Protein AF-A0A1J0LJS2-F1 (afdb_monomer)

pLDDT: mean 81.85, std 11.77, range [43.66, 96.0]

Mean predicted aligned error: 12.0 Å

Sequence (186 aa):
MSVIFLIFNLPNIIIYLNYYRENRYTKINIDTKNNSIGIVKNGISKQYKITEVKSSIYHLGIYYKNRIDNAMRWKMINSDLAYWDLEFKNGDRYYISNLLVDFLHDKPFVDNTKYRFRMFQYINKSDSKEALGLKQVQEKNRTEKFVMKFQSKSESELNEILNNKSKYQKEAVKAVEIIMKNKNVG

Solvent-accessible surface area (backbone atoms only — not comparable to full-atom values): 10812 Å² total; per-residue (Å²): 111,70,67,61,54,47,65,73,43,45,64,48,52,54,35,51,52,53,43,45,73,69,38,74,58,50,50,76,47,78,38,74,90,75,43,32,36,38,40,32,50,80,84,47,74,48,78,44,44,56,88,42,52,67,43,45,34,41,38,34,17,59,32,36,82,40,98,88,53,78,77,83,59,68,79,46,87,61,20,83,42,36,36,36,43,39,30,33,71,90,52,40,49,47,73,44,38,40,92,81,49,80,64,81,87,52,78,73,88,47,91,85,53,42,80,44,71,28,91,72,59,68,92,84,59,93,82,61,62,62,23,73,69,59,52,54,53,51,46,48,54,49,18,51,52,35,33,68,69,49,67,84,55,53,69,71,62,46,49,51,47,65,76,40,48,90,83,49,57,71,40,48,47,52,20,44,55,55,53,53,55,60,59,77,75,110

Nearest PDB structures (foldseek):
  2gcj-assembly4_D  TM=7.248E-01  e=1.670E-01  Saccharomyces cerevisiae
  7xti-assembly1_k  TM=7.197E-01  e=3.845E-01  Komagataella phaffii
  7xsx-assembly1_j  TM=6.643E-01  e=5.179E-01  Komagataella phaffii
  5yaq-assembly1_D  TM=4.506E-01  e=3.923E+00  Paracoccus laeviglucosivorans
  5ya8-assembly1_D  TM=4.473E-01  e=5.609E+00  Paracoccus laeviglucosivorans

Radius of gyration: 22.18 Å; Cα contacts (8 Å, |Δi|>4): 250; chains: 1; bounding box: 66×39×56 Å

Secondary structure (DSSP, 8-state):
-HHHHHHHHHHHHHHHHHHHHHHTTEEEEEETTTTEEEEEETTEEEEEEGGGEEEEEEEEETT---SS----PPP-GGGG--EEEEEETTS-EEEEETTTS--SSSPPSSTT-EEEEESS-----TT----HHHHHHHHHHHHHHHHHHHTT--HHHHHHHHHTGGGS-HHHHHHHHHHHHHHTT-

Structure (mmCIF, N/CA/C/O backbone):
data_AF-A0A1J0LJS2-F1
#
_entry.id   AF-A0A1J0LJS2-F1
#
loop_
_atom_site.group_PDB
_atom_site.id
_atom_site.type_symbol
_atom_site.label_atom_id
_atom_site.label_alt_id
_atom_site.label_comp_id
_atom_site.label_asym_id
_atom_site.label_entity_id
_atom_site.label_seq_id
_atom_site.pdbx_PDB_ins_code
_atom_site.Cartn_x
_atom_site.Cartn_y
_atom_site.Cartn_z
_atom_site.occupancy
_atom_site.B_iso_or_equiv
_atom_site.auth_seq_id
_atom_site.auth_comp_id
_atom_site.auth_asym_id
_atom_site.auth_atom_id
_atom_site.pdbx_PDB_model_num
ATOM 1 N N . MET A 1 1 ? 26.686 -20.719 16.037 1.00 59.72 1 MET A N 1
ATOM 2 C CA . MET A 1 1 ? 26.133 -20.841 14.666 1.00 59.72 1 MET A CA 1
ATOM 3 C C . MET A 1 1 ? 24.711 -20.292 14.562 1.00 59.72 1 MET A C 1
ATOM 5 O O . MET A 1 1 ? 24.505 -19.341 13.822 1.00 59.72 1 MET A O 1
ATOM 9 N N . SER A 1 2 ? 23.752 -20.788 15.346 1.00 68.25 2 SER A N 1
ATOM 10 C CA . SER A 1 2 ? 22.331 -20.387 15.288 1.00 68.25 2 SER A CA 1
ATOM 11 C C . SER A 1 2 ? 22.065 -18.914 15.649 1.00 68.25 2 SER A C 1
ATOM 13 O O . SER A 1 2 ? 21.288 -18.249 14.972 1.00 68.25 2 SER A O 1
ATOM 15 N N . VAL A 1 3 ? 22.753 -18.368 16.658 1.00 70.19 3 VAL A N 1
ATOM 16 C CA . VAL A 1 3 ? 22.600 -16.954 17.076 1.00 70.19 3 VAL A CA 1
ATOM 17 C C . VAL A 1 3 ? 23.147 -15.985 16.023 1.00 70.19 3 VAL A C 1
ATOM 19 O O . VAL A 1 3 ? 22.518 -14.980 15.710 1.00 70.19 3 VAL A O 1
ATOM 22 N N . ILE A 1 4 ? 24.288 -16.327 15.419 1.00 71.00 4 ILE A N 1
ATOM 23 C CA . ILE A 1 4 ? 24.911 -15.553 14.338 1.00 71.00 4 ILE A CA 1
ATOM 24 C C . ILE A 1 4 ? 23.974 -15.521 13.123 1.00 71.00 4 ILE A C 1
ATOM 26 O O . ILE A 1 4 ? 23.679 -14.452 12.597 1.00 71.00 4 ILE A O 1
ATOM 30 N N . PHE A 1 5 ? 23.422 -16.675 12.739 1.00 68.50 5 PHE A N 1
ATOM 31 C CA . PHE A 1 5 ? 22.445 -16.765 11.656 1.00 68.50 5 PHE A CA 1
ATOM 32 C C . PHE A 1 5 ? 21.200 -15.899 11.910 1.00 68.50 5 PHE A C 1
ATOM 34 O O . PHE A 1 5 ? 20.722 -15.233 10.992 1.00 68.50 5 PHE A O 1
ATOM 41 N N . LEU A 1 6 ? 20.699 -15.855 13.150 1.00 71.62 6 LEU A N 1
ATOM 42 C CA . LEU A 1 6 ? 19.547 -15.027 13.510 1.00 71.62 6 LEU A CA 1
ATOM 43 C C . LEU A 1 6 ? 19.859 -13.527 13.390 1.00 71.62 6 LEU A C 1
ATOM 45 O O . LEU A 1 6 ? 19.076 -12.794 12.796 1.00 71.62 6 LEU A O 1
ATOM 49 N N . ILE A 1 7 ? 21.012 -13.075 13.894 1.00 73.94 7 ILE A N 1
ATOM 50 C CA . ILE A 1 7 ? 21.420 -11.659 13.866 1.00 73.94 7 ILE A CA 1
ATOM 51 C C . ILE A 1 7 ? 21.569 -11.153 12.426 1.00 73.94 7 ILE A C 1
ATOM 53 O O . ILE A 1 7 ? 21.083 -10.070 12.105 1.00 73.94 7 ILE A O 1
ATOM 57 N N . PHE A 1 8 ? 22.173 -11.948 11.537 1.00 70.81 8 PHE A N 1
ATOM 58 C CA . PHE A 1 8 ? 22.348 -11.561 10.133 1.00 70.81 8 PHE A CA 1
ATOM 59 C C . PHE A 1 8 ? 21.041 -11.583 9.323 1.00 70.81 8 PHE A C 1
ATOM 61 O O . PHE A 1 8 ? 20.916 -10.833 8.356 1.00 70.81 8 PHE A O 1
ATOM 68 N N . ASN A 1 9 ? 20.049 -12.392 9.716 1.00 76.44 9 ASN A N 1
ATOM 69 C CA . ASN A 1 9 ? 18.754 -12.474 9.028 1.00 76.44 9 ASN A CA 1
ATOM 70 C C . ASN A 1 9 ? 17.652 -11.608 9.651 1.00 76.44 9 ASN A C 1
ATOM 72 O O . ASN A 1 9 ? 16.639 -11.356 8.998 1.00 76.44 9 ASN A O 1
ATOM 76 N N . LEU A 1 10 ? 17.831 -11.122 10.880 1.00 81.44 10 LEU A N 1
ATOM 77 C CA . LEU A 1 10 ? 16.854 -10.279 11.567 1.00 81.44 10 LEU A CA 1
ATOM 78 C C . LEU A 1 10 ? 16.433 -9.048 10.738 1.00 81.44 10 LEU A C 1
ATOM 80 O O . LEU A 1 10 ? 15.228 -8.795 10.655 1.00 81.44 10 LEU A O 1
ATOM 84 N N . PRO A 1 11 ? 17.343 -8.328 10.047 1.00 77.94 11 PRO A N 1
ATOM 85 C CA . PRO A 1 11 ? 16.945 -7.243 9.153 1.00 77.94 11 PRO A CA 1
ATOM 86 C C . PRO A 1 11 ? 15.983 -7.703 8.050 1.00 77.94 11 PRO A C 1
ATOM 88 O O . PRO A 1 11 ? 14.995 -7.023 7.787 1.00 77.94 11 PRO A O 1
ATOM 91 N N . ASN A 1 12 ? 16.209 -8.881 7.459 1.00 79.94 12 ASN A N 1
ATOM 92 C CA . ASN A 1 12 ? 15.342 -9.435 6.412 1.00 79.94 12 ASN A CA 1
ATOM 93 C C . ASN A 1 12 ? 13.942 -9.697 6.959 1.00 79.94 12 ASN A C 1
ATOM 95 O O . ASN A 1 12 ? 12.956 -9.288 6.352 1.00 79.94 12 ASN A O 1
ATOM 99 N N . ILE A 1 13 ? 13.856 -10.321 8.136 1.00 84.88 13 ILE A N 1
ATOM 100 C CA . ILE A 1 13 ? 12.584 -10.613 8.807 1.00 84.88 13 ILE A CA 1
ATOM 101 C C . ILE A 1 13 ? 11.811 -9.315 9.072 1.00 84.88 13 ILE A C 1
ATOM 103 O O . ILE A 1 13 ? 10.617 -9.237 8.783 1.00 84.88 13 ILE A O 1
ATOM 107 N N . ILE A 1 14 ? 12.485 -8.273 9.566 1.00 85.19 14 ILE A N 1
ATOM 108 C CA . ILE A 1 14 ? 11.865 -6.966 9.823 1.00 8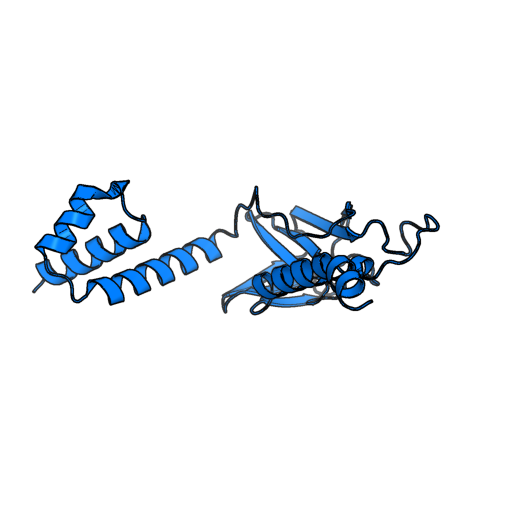5.19 14 ILE A CA 1
ATOM 109 C C . ILE A 1 14 ? 11.312 -6.354 8.528 1.00 85.19 14 ILE A C 1
ATOM 111 O O . ILE A 1 14 ? 10.204 -5.811 8.523 1.00 85.19 14 ILE A O 1
ATOM 115 N N . ILE A 1 15 ? 12.053 -6.443 7.421 1.00 85.56 15 ILE A N 1
ATOM 116 C CA . ILE A 1 15 ? 11.606 -5.933 6.118 1.00 85.56 15 ILE A CA 1
ATOM 117 C C . ILE A 1 15 ? 10.381 -6.713 5.630 1.00 85.56 15 ILE A C 1
ATOM 119 O O . ILE A 1 15 ? 9.376 -6.095 5.273 1.00 85.56 15 ILE A O 1
ATOM 123 N N . TYR A 1 16 ? 10.417 -8.046 5.698 1.00 87.75 16 TYR A N 1
ATOM 124 C CA . TYR A 1 16 ? 9.281 -8.901 5.344 1.00 87.75 16 TYR A CA 1
ATOM 125 C C . TYR A 1 16 ? 8.028 -8.559 6.149 1.00 87.75 16 TYR A C 1
ATOM 127 O O . TYR A 1 16 ? 6.955 -8.392 5.571 1.00 87.75 16 TYR A O 1
ATOM 135 N N . LEU A 1 17 ? 8.152 -8.393 7.469 1.00 88.12 17 LEU A N 1
ATOM 136 C CA . LEU A 1 17 ? 7.033 -8.008 8.331 1.00 88.12 17 LEU A CA 1
ATOM 137 C C . LEU A 1 17 ? 6.464 -6.637 7.951 1.00 88.12 17 LEU A C 1
ATOM 139 O O . LEU A 1 17 ? 5.244 -6.467 7.910 1.00 88.12 17 LEU A O 1
ATOM 143 N N . ASN A 1 18 ? 7.325 -5.666 7.637 1.00 87.50 18 ASN A N 1
ATOM 144 C CA . ASN A 1 18 ? 6.888 -4.346 7.188 1.00 87.50 18 ASN A CA 1
ATOM 145 C C . ASN A 1 18 ? 6.127 -4.412 5.861 1.00 87.50 18 ASN A C 1
ATOM 147 O O . ASN A 1 18 ? 5.070 -3.793 5.736 1.00 87.50 18 ASN A O 1
ATOM 151 N N . TYR A 1 19 ? 6.634 -5.172 4.890 1.00 90.50 19 TYR A N 1
ATOM 152 C CA . TYR A 1 19 ? 5.998 -5.330 3.581 1.00 90.50 19 TYR A CA 1
ATOM 153 C C . TYR A 1 19 ? 4.671 -6.066 3.710 1.00 90.50 19 TYR A C 1
ATOM 155 O O . TYR A 1 19 ? 3.651 -5.594 3.215 1.00 90.50 19 TYR A O 1
ATOM 163 N N . TYR A 1 20 ? 4.650 -7.162 4.469 1.00 88.94 20 TYR A N 1
ATOM 164 C CA . TYR A 1 20 ? 3.430 -7.898 4.764 1.00 88.94 20 TYR A CA 1
ATOM 165 C C . TYR A 1 20 ? 2.373 -6.996 5.403 1.00 88.94 20 TYR A C 1
ATOM 167 O O . TYR A 1 20 ? 1.250 -6.919 4.911 1.00 88.94 20 TYR A O 1
ATOM 175 N N . ARG A 1 21 ? 2.727 -6.247 6.454 1.00 86.88 21 ARG A N 1
ATOM 176 C CA . ARG A 1 21 ? 1.793 -5.325 7.113 1.00 86.88 21 ARG A CA 1
ATOM 177 C C . ARG A 1 21 ? 1.233 -4.286 6.143 1.00 86.88 21 ARG A C 1
ATOM 179 O O . ARG A 1 21 ? 0.058 -3.946 6.238 1.00 86.88 21 ARG A O 1
ATOM 186 N N . GLU A 1 22 ? 2.056 -3.790 5.223 1.00 85.94 22 GLU A N 1
ATOM 187 C CA . GLU A 1 22 ? 1.641 -2.752 4.281 1.00 85.94 22 GLU A CA 1
ATOM 188 C C . GLU A 1 22 ? 0.771 -3.273 3.135 1.00 85.94 22 GLU A C 1
ATOM 190 O O . GLU A 1 22 ? -0.115 -2.566 2.644 1.00 85.94 22 GLU A O 1
ATOM 195 N N . ASN A 1 23 ? 1.030 -4.500 2.693 1.00 90.75 23 ASN A N 1
ATOM 196 C CA . ASN A 1 23 ? 0.554 -5.005 1.415 1.00 90.75 23 ASN A CA 1
ATOM 197 C C . ASN A 1 23 ? -0.375 -6.223 1.509 1.00 90.75 23 ASN A C 1
ATOM 199 O O . ASN A 1 23 ? -1.008 -6.542 0.508 1.00 90.75 23 ASN A O 1
ATOM 203 N N . ARG A 1 24 ? -0.557 -6.844 2.687 1.00 88.94 24 ARG A N 1
ATOM 204 C CA . ARG A 1 24 ? -1.387 -8.056 2.893 1.00 88.94 24 ARG A CA 1
ATOM 205 C C . ARG A 1 24 ? -2.784 -7.987 2.266 1.00 88.94 24 ARG A C 1
ATOM 207 O O . ARG A 1 24 ? -3.287 -8.999 1.794 1.00 88.94 24 ARG A O 1
ATOM 214 N N . TYR A 1 25 ? -3.414 -6.813 2.275 1.00 89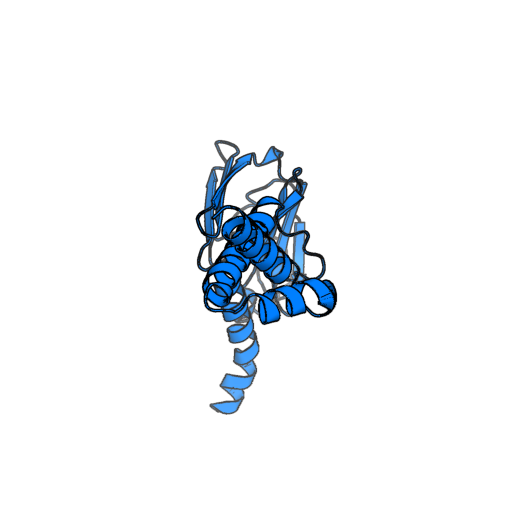.19 25 TYR A N 1
ATOM 215 C CA . TYR A 1 25 ? -4.759 -6.594 1.723 1.00 89.19 25 TYR A CA 1
ATOM 216 C C . TYR A 1 25 ? -4.753 -5.636 0.532 1.00 89.19 25 TYR A C 1
ATOM 218 O O . TYR A 1 25 ? -5.683 -4.847 0.350 1.00 89.19 25 TYR A O 1
ATOM 226 N N . THR A 1 26 ? -3.672 -5.662 -0.246 1.00 92.25 26 THR A N 1
ATOM 227 C CA . THR A 1 26 ? -3.531 -4.873 -1.465 1.00 92.25 26 THR A CA 1
ATOM 228 C C . THR A 1 26 ? -3.449 -5.800 -2.671 1.00 92.25 26 THR A C 1
ATOM 230 O O . THR A 1 26 ? -2.692 -6.764 -2.664 1.00 92.25 26 THR A O 1
ATOM 233 N N . LYS A 1 27 ? -4.225 -5.503 -3.710 1.00 94.31 27 LYS A N 1
ATOM 234 C CA . LYS A 1 27 ? -4.107 -6.100 -5.040 1.00 94.31 27 LYS A CA 1
ATOM 235 C C . LYS A 1 27 ? -3.798 -4.986 -6.023 1.00 94.31 27 LYS A C 1
ATOM 237 O O . LYS A 1 27 ? -4.366 -3.899 -5.910 1.00 94.31 27 LYS A O 1
ATOM 242 N N . ILE A 1 28 ? -2.916 -5.259 -6.971 1.00 94.50 28 ILE A N 1
ATOM 243 C CA . ILE A 1 28 ? -2.571 -4.330 -8.038 1.00 94.50 28 ILE A CA 1
ATOM 244 C C . ILE A 1 28 ? -2.704 -5.042 -9.378 1.00 94.50 28 ILE A C 1
ATOM 246 O O . ILE A 1 28 ? -2.334 -6.205 -9.502 1.00 94.50 28 ILE A O 1
ATOM 250 N N . ASN A 1 29 ? -3.262 -4.343 -10.356 1.00 94.38 29 ASN A N 1
ATOM 251 C CA . ASN A 1 29 ? -3.301 -4.762 -11.744 1.00 94.38 29 ASN A CA 1
ATOM 252 C C . ASN A 1 29 ? -2.730 -3.631 -12.598 1.00 94.38 29 ASN A C 1
ATOM 254 O O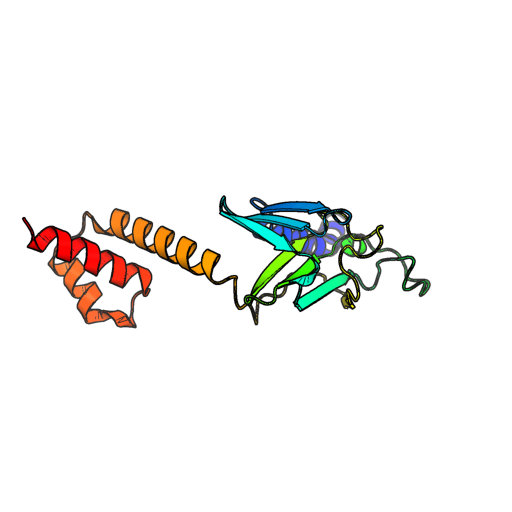 . ASN A 1 29 ? -3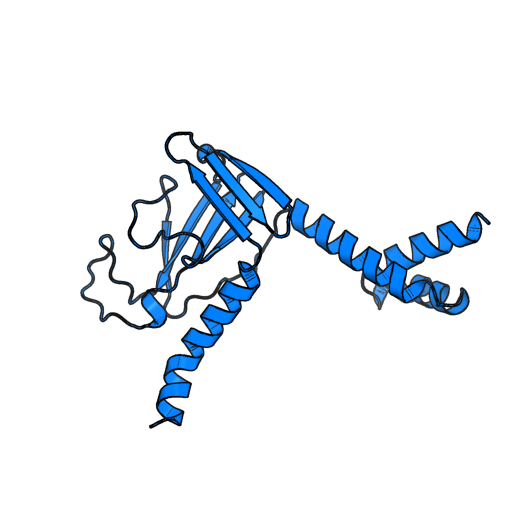.153 -2.483 -12.457 1.00 94.38 29 ASN A O 1
ATOM 258 N N . ILE A 1 30 ? -1.762 -3.944 -13.451 1.00 93.56 30 ILE A N 1
ATOM 259 C CA . ILE A 1 30 ? -1.083 -2.968 -14.300 1.00 93.56 30 ILE A CA 1
ATOM 260 C C . ILE A 1 30 ? -1.265 -3.426 -15.736 1.00 93.56 30 ILE A C 1
ATOM 262 O O . ILE A 1 30 ? -0.770 -4.480 -16.124 1.00 93.56 30 ILE A O 1
ATOM 266 N N . ASP A 1 31 ? -1.952 -2.611 -16.524 1.00 92.25 31 ASP A N 1
ATOM 267 C CA . ASP A 1 31 ? -2.109 -2.827 -17.951 1.00 92.25 31 ASP A CA 1
ATOM 268 C C . ASP A 1 31 ? -1.423 -1.686 -18.697 1.00 92.25 31 ASP A C 1
ATOM 270 O O . ASP A 1 31 ? -1.980 -0.601 -18.888 1.00 92.25 31 ASP A O 1
ATOM 274 N N . THR A 1 32 ? -0.175 -1.934 -19.093 1.00 87.12 32 THR A N 1
ATOM 275 C CA . THR A 1 32 ? 0.641 -0.963 -19.827 1.00 87.12 32 THR A CA 1
ATOM 276 C C . THR A 1 32 ? 0.125 -0.721 -21.242 1.00 87.12 32 THR A C 1
ATOM 278 O O . THR A 1 32 ? 0.289 0.384 -21.753 1.00 87.12 32 THR A O 1
ATOM 281 N N . LYS A 1 33 ? -0.557 -1.695 -21.862 1.00 88.56 33 LYS A N 1
ATOM 282 C CA . LYS A 1 33 ? -1.142 -1.543 -23.204 1.00 88.56 33 LYS A CA 1
ATOM 283 C C . LYS A 1 33 ? -2.350 -0.613 -23.171 1.00 88.56 33 LYS A C 1
ATOM 285 O O . LYS A 1 33 ? -2.479 0.253 -24.028 1.00 88.56 33 LYS A O 1
ATOM 290 N N . ASN A 1 34 ? -3.192 -0.759 -22.150 1.00 91.88 34 ASN A N 1
ATOM 291 C CA . ASN A 1 34 ? -4.386 0.063 -21.961 1.00 91.88 34 ASN A CA 1
ATOM 292 C C . ASN A 1 34 ? -4.154 1.293 -21.065 1.00 91.88 34 ASN A C 1
ATOM 294 O O . ASN A 1 34 ? -5.117 1.944 -20.661 1.00 91.88 34 ASN A O 1
ATOM 298 N N . ASN A 1 35 ? -2.893 1.636 -20.760 1.00 93.00 35 ASN A N 1
ATOM 299 C CA . ASN A 1 35 ? -2.519 2.810 -19.962 1.00 93.00 35 ASN A CA 1
ATOM 300 C C . ASN A 1 35 ? -3.271 2.875 -18.615 1.00 93.00 35 ASN A C 1
ATOM 302 O O . ASN A 1 35 ? -3.799 3.922 -18.233 1.00 93.00 35 ASN A O 1
ATOM 306 N N . SER A 1 36 ? -3.359 1.753 -17.896 1.00 95.12 36 SER A N 1
ATOM 307 C CA . SER A 1 36 ? -4.207 1.657 -16.708 1.00 95.12 36 SER A CA 1
ATOM 308 C C . SER A 1 36 ? -3.530 0.963 -15.524 1.00 95.12 36 SER A C 1
ATOM 310 O O . SER A 1 36 ? -2.785 -0.002 -15.682 1.00 95.12 36 SER A O 1
ATOM 312 N N . ILE A 1 37 ? -3.796 1.476 -14.322 1.00 96.00 37 ILE A N 1
ATOM 313 C CA . ILE A 1 37 ? -3.337 0.921 -13.048 1.00 96.00 37 ILE A CA 1
ATOM 314 C C . ILE A 1 37 ? -4.552 0.806 -12.126 1.00 96.00 37 ILE A C 1
ATOM 316 O O . ILE A 1 37 ? -5.123 1.812 -11.707 1.00 96.00 37 ILE A O 1
ATOM 320 N N . GLY A 1 38 ? -4.944 -0.421 -11.801 1.00 95.62 38 GLY A N 1
ATOM 321 C CA . GLY A 1 38 ? -5.984 -0.723 -10.822 1.00 95.62 38 GLY A CA 1
ATOM 322 C C . GLY A 1 38 ? -5.371 -1.097 -9.480 1.00 95.62 38 GLY A C 1
ATOM 323 O O . GLY A 1 38 ? -4.526 -1.988 -9.414 1.00 95.62 38 GLY A O 1
ATOM 324 N N . ILE A 1 39 ? -5.792 -0.443 -8.399 1.00 95.12 39 ILE A N 1
ATOM 325 C CA . ILE A 1 39 ? -5.333 -0.741 -7.039 1.00 95.12 39 ILE A CA 1
ATOM 326 C C . ILE A 1 39 ? -6.544 -0.982 -6.146 1.00 95.12 39 ILE A C 1
ATOM 328 O O . ILE A 1 39 ? -7.388 -0.106 -5.966 1.00 95.12 39 ILE A O 1
ATOM 332 N N . VAL A 1 40 ? -6.588 -2.159 -5.525 1.00 93.38 40 VAL A N 1
ATOM 333 C CA . VAL A 1 40 ? -7.544 -2.484 -4.466 1.00 93.38 40 VAL A CA 1
ATOM 334 C C . VAL A 1 40 ? -6.790 -2.546 -3.153 1.00 93.38 40 VAL A C 1
ATOM 336 O O . VAL A 1 40 ? -5.958 -3.429 -2.983 1.00 93.38 40 VAL A O 1
ATOM 339 N N . LYS A 1 41 ? -7.069 -1.646 -2.209 1.00 89.69 41 LYS A N 1
ATOM 340 C CA . LYS A 1 41 ? -6.428 -1.641 -0.885 1.00 89.69 41 LYS A CA 1
ATOM 341 C C . LYS A 1 41 ? -7.481 -1.618 0.211 1.00 89.69 41 LYS A C 1
ATOM 343 O O . LYS A 1 41 ? -8.307 -0.712 0.254 1.00 89.69 41 LYS A O 1
ATOM 348 N N . ASN A 1 42 ? -7.443 -2.611 1.101 1.00 86.75 42 ASN A N 1
ATOM 349 C CA . ASN A 1 42 ? -8.423 -2.783 2.182 1.00 86.75 42 ASN A CA 1
ATOM 350 C C . ASN A 1 42 ? -9.880 -2.767 1.672 1.00 86.75 42 ASN A C 1
ATOM 352 O O . ASN A 1 42 ? -10.746 -2.136 2.269 1.00 86.75 42 ASN A O 1
ATOM 356 N N . GLY A 1 43 ? -10.133 -3.411 0.528 1.00 84.00 43 GLY A N 1
ATOM 357 C CA . GLY A 1 43 ? -11.459 -3.475 -0.101 1.00 84.00 43 GLY A CA 1
ATOM 358 C C . GLY A 1 43 ? -11.855 -2.248 -0.931 1.00 84.00 43 GLY A C 1
ATOM 359 O O . GLY A 1 43 ? -12.828 -2.320 -1.673 1.00 84.00 43 GLY A O 1
ATOM 360 N N . ILE A 1 44 ? -11.097 -1.149 -0.878 1.00 86.25 44 ILE A N 1
ATOM 361 C CA . ILE A 1 44 ? -11.356 0.039 -1.700 1.00 86.25 44 ILE A CA 1
ATOM 362 C C . ILE A 1 44 ? -10.665 -0.135 -3.046 1.00 86.25 44 ILE A C 1
ATOM 364 O O . ILE A 1 44 ? -9.437 -0.209 -3.093 1.00 86.25 44 ILE A O 1
ATOM 368 N N . SER A 1 45 ? -11.450 -0.176 -4.121 1.00 92.06 45 SER A N 1
ATOM 369 C CA . SER A 1 45 ? -10.955 -0.228 -5.497 1.00 92.06 45 SER A CA 1
ATOM 370 C C . SER A 1 45 ? -10.825 1.175 -6.082 1.00 92.06 45 SER A C 1
ATOM 372 O O . SER A 1 45 ? -11.754 1.978 -5.983 1.00 92.06 45 SER A O 1
ATOM 374 N N . LYS A 1 46 ? -9.680 1.468 -6.697 1.00 92.81 46 LYS A N 1
ATOM 375 C CA . LYS A 1 46 ? -9.447 2.681 -7.479 1.00 92.81 46 LYS A CA 1
ATOM 376 C C . LYS A 1 46 ? -8.741 2.334 -8.783 1.00 92.81 46 LYS A C 1
ATOM 378 O O . LYS A 1 46 ? -7.837 1.500 -8.798 1.00 92.81 46 LYS A O 1
ATOM 383 N N . GLN A 1 47 ? -9.148 3.008 -9.851 1.00 94.94 47 GLN A N 1
ATOM 384 C CA . GLN A 1 47 ? -8.543 2.897 -11.171 1.00 94.94 47 GLN A CA 1
ATOM 385 C C . GLN A 1 47 ? -7.873 4.224 -11.524 1.00 94.94 47 GLN A C 1
ATOM 387 O O . GLN A 1 47 ? -8.466 5.284 -11.329 1.00 94.94 47 GLN A O 1
ATOM 392 N N . TYR A 1 48 ? -6.663 4.145 -12.061 1.00 94.94 48 TYR A N 1
ATOM 393 C CA . TYR A 1 48 ? -5.854 5.279 -12.488 1.00 94.94 48 TYR A CA 1
ATOM 394 C C . TYR A 1 48 ? -5.352 5.064 -13.910 1.00 94.94 48 TYR A C 1
ATOM 396 O O . TYR A 1 48 ? -5.232 3.925 -14.371 1.00 94.94 48 TYR A O 1
ATOM 404 N N . LYS A 1 49 ? -4.985 6.151 -14.585 1.00 95.50 49 LYS A N 1
ATOM 405 C CA . LYS A 1 49 ? -4.188 6.093 -15.816 1.00 95.50 49 LYS A CA 1
ATOM 406 C C . LYS A 1 49 ? -2.698 6.195 -15.491 1.00 95.50 49 LYS A C 1
ATOM 408 O O . LYS A 1 49 ? -2.320 6.912 -14.566 1.00 95.50 49 LYS A O 1
ATOM 413 N N . ILE A 1 50 ? -1.822 5.561 -16.277 1.00 93.50 50 ILE A N 1
ATOM 414 C CA . ILE A 1 50 ? -0.358 5.692 -16.082 1.00 93.50 50 ILE A CA 1
ATOM 415 C C . ILE A 1 50 ? 0.063 7.161 -16.239 1.00 93.50 50 ILE A C 1
ATOM 417 O O . ILE A 1 50 ? 0.878 7.671 -15.478 1.00 93.50 50 ILE A O 1
ATOM 421 N N . THR A 1 51 ? -0.585 7.902 -17.139 1.00 92.94 51 THR A N 1
ATOM 422 C CA . THR A 1 51 ? -0.372 9.349 -17.334 1.00 92.94 51 THR A CA 1
ATOM 423 C C . THR A 1 51 ? -0.769 10.227 -16.136 1.00 92.94 51 THR A C 1
ATOM 425 O O . THR A 1 51 ? -0.445 11.420 -16.096 1.00 92.94 51 THR A O 1
ATOM 428 N N . GLU A 1 52 ? -1.510 9.684 -15.167 1.00 94.19 52 GLU A N 1
ATOM 429 C CA . GLU A 1 52 ? -1.866 10.365 -13.914 1.00 94.19 52 GLU A CA 1
ATOM 430 C C . GLU A 1 52 ? -0.822 10.154 -12.818 1.00 94.19 52 GLU A C 1
ATOM 432 O O . GLU A 1 52 ? -0.914 10.777 -11.757 1.00 94.19 52 GLU A O 1
ATOM 437 N N . VAL A 1 53 ? 0.190 9.323 -13.070 1.00 95.31 53 VAL A N 1
ATOM 438 C CA . VAL A 1 53 ? 1.328 9.170 -12.173 1.00 95.31 53 VAL A CA 1
ATOM 439 C C . VAL A 1 53 ? 2.118 10.475 -12.153 1.00 95.31 53 VAL A C 1
ATOM 441 O O . VAL A 1 53 ? 2.533 11.011 -13.179 1.00 95.31 53 VAL A O 1
ATOM 444 N N . LYS A 1 54 ? 2.291 11.015 -10.950 1.00 94.50 54 LYS A N 1
ATOM 445 C CA . LYS A 1 54 ? 3.091 12.207 -10.673 1.00 94.50 54 LYS A CA 1
ATOM 446 C C . LYS A 1 54 ? 4.534 11.834 -10.350 1.00 94.50 54 LYS A C 1
ATOM 448 O O . LYS A 1 54 ? 5.453 12.524 -10.779 1.00 94.50 54 LYS A O 1
ATOM 453 N N . SER A 1 55 ? 4.730 10.769 -9.577 1.00 94.44 55 SER A N 1
ATOM 454 C CA . SER A 1 55 ? 6.051 10.265 -9.208 1.00 94.44 55 SER A CA 1
ATOM 455 C C . SER A 1 55 ? 6.042 8.743 -9.174 1.00 94.44 55 SER A C 1
ATOM 457 O O . SER A 1 55 ? 5.123 8.134 -8.631 1.00 94.44 55 SER A O 1
ATOM 459 N N . SER A 1 56 ? 7.091 8.145 -9.735 1.00 94.88 56 SER A N 1
ATOM 460 C CA . SER A 1 56 ? 7.345 6.708 -9.715 1.00 94.88 56 SER A CA 1
ATOM 461 C C . SER A 1 56 ? 8.801 6.482 -9.323 1.00 94.88 56 SER A C 1
ATOM 463 O O . SER A 1 56 ? 9.712 6.936 -10.023 1.00 94.88 56 SER A O 1
ATOM 465 N N . ILE A 1 57 ? 9.036 5.836 -8.180 1.00 93.38 57 ILE A N 1
ATOM 466 C CA . ILE A 1 57 ? 10.388 5.594 -7.664 1.00 93.38 57 ILE A CA 1
ATOM 467 C C . ILE A 1 57 ? 10.516 4.148 -7.192 1.00 93.38 57 ILE A C 1
ATOM 469 O O . ILE A 1 57 ? 9.821 3.722 -6.271 1.00 93.38 57 ILE A O 1
ATOM 473 N N . TYR A 1 58 ? 11.453 3.402 -7.770 1.00 92.44 58 TYR A N 1
ATOM 474 C CA . TYR A 1 58 ? 11.837 2.083 -7.279 1.00 92.44 58 TYR A CA 1
ATOM 475 C C . TYR A 1 58 ? 12.940 2.219 -6.234 1.00 92.44 58 TYR A C 1
ATOM 477 O O . TYR A 1 58 ? 14.051 2.679 -6.514 1.00 92.44 58 TYR A O 1
ATOM 485 N N . HIS A 1 59 ? 12.624 1.818 -5.007 1.00 90.25 59 HIS A N 1
ATOM 486 C CA . HIS A 1 59 ? 13.566 1.753 -3.903 1.00 90.25 59 HIS A CA 1
ATOM 487 C C . HIS A 1 59 ? 14.184 0.361 -3.838 1.00 90.25 59 HIS A C 1
ATOM 489 O O . HIS A 1 59 ? 13.555 -0.586 -3.368 1.00 90.25 59 HIS A O 1
ATOM 495 N N . LEU A 1 60 ? 15.423 0.265 -4.312 1.00 87.75 60 LEU A N 1
ATOM 496 C CA . LEU A 1 60 ? 16.157 -0.983 -4.497 1.00 87.75 60 LEU A CA 1
ATOM 497 C C . LEU A 1 60 ? 17.248 -1.148 -3.440 1.00 87.75 60 LEU A C 1
ATOM 499 O O . LEU A 1 60 ? 17.735 -0.169 -2.862 1.00 87.75 60 LEU A O 1
ATOM 503 N N . GLY A 1 61 ? 17.684 -2.385 -3.216 1.00 84.50 61 GLY A N 1
ATOM 504 C CA . GLY A 1 61 ? 18.874 -2.630 -2.415 1.00 84.50 61 GLY A CA 1
ATOM 505 C C . GLY A 1 61 ? 20.158 -2.223 -3.128 1.00 84.50 61 GLY A C 1
ATOM 506 O O . GLY A 1 61 ? 20.294 -2.467 -4.321 1.00 84.50 61 GLY A O 1
ATOM 507 N N . ILE A 1 62 ? 21.127 -1.625 -2.416 1.00 78.12 62 ILE A N 1
ATOM 508 C CA . ILE A 1 62 ? 22.427 -1.277 -3.031 1.00 78.12 62 ILE A CA 1
ATOM 509 C C . ILE A 1 62 ? 23.111 -2.508 -3.632 1.00 78.12 62 ILE A C 1
ATOM 511 O O . ILE A 1 62 ? 23.752 -2.395 -4.665 1.00 78.12 62 ILE A O 1
ATOM 515 N N . 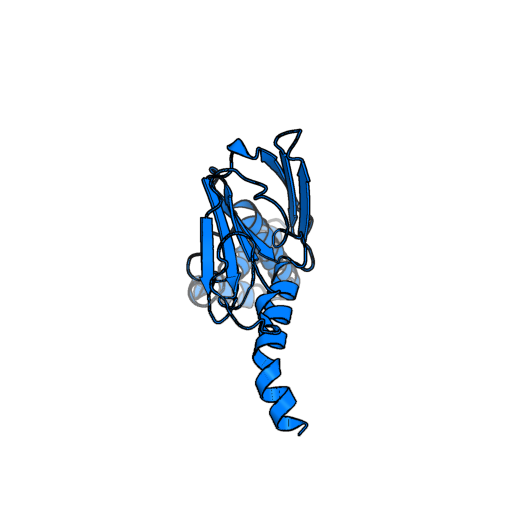TYR A 1 63 ? 22.929 -3.681 -3.027 1.00 73.31 63 TYR A N 1
ATOM 516 C CA . TYR A 1 63 ? 23.511 -4.952 -3.462 1.00 73.31 63 TYR A CA 1
ATOM 517 C C . TYR A 1 63 ? 22.660 -5.685 -4.511 1.00 73.31 63 TYR A C 1
ATOM 519 O O . TYR A 1 63 ? 22.891 -6.863 -4.792 1.00 73.31 63 TYR A O 1
ATOM 527 N N . TYR A 1 64 ? 21.619 -5.036 -5.043 1.00 71.69 64 TYR A N 1
ATOM 528 C CA . TYR A 1 64 ? 20.793 -5.620 -6.090 1.00 71.69 64 TYR A CA 1
ATOM 529 C C . TYR A 1 64 ? 21.544 -5.505 -7.411 1.00 71.69 64 TYR A C 1
ATOM 531 O O . TYR A 1 64 ? 21.945 -4.413 -7.815 1.00 71.69 64 TYR A O 1
ATOM 539 N N . LYS A 1 65 ? 21.756 -6.641 -8.074 1.00 65.69 65 LYS A N 1
ATOM 540 C CA . LYS A 1 65 ? 22.412 -6.687 -9.377 1.00 65.69 65 LYS A CA 1
ATOM 541 C C . LYS A 1 65 ? 21.338 -6.546 -10.448 1.00 65.69 65 LYS A C 1
ATOM 543 O O . LYS A 1 65 ? 20.680 -7.523 -10.789 1.00 65.69 65 LYS A O 1
ATOM 548 N N . ASN A 1 66 ? 21.145 -5.335 -10.959 1.00 64.50 66 ASN A N 1
ATOM 549 C CA . ASN A 1 66 ? 20.212 -5.080 -12.053 1.00 64.50 66 ASN A CA 1
ATOM 550 C C . ASN A 1 66 ? 20.958 -4.856 -13.377 1.00 64.50 66 ASN A C 1
ATOM 552 O O . ASN A 1 66 ? 22.168 -4.650 -13.410 1.00 64.50 66 ASN A O 1
ATOM 556 N N . ARG A 1 67 ? 20.223 -4.888 -14.495 1.00 59.25 67 ARG A N 1
ATOM 557 C CA . ARG A 1 67 ? 20.772 -4.566 -15.828 1.00 59.25 67 ARG A CA 1
ATOM 558 C C . ARG A 1 67 ? 21.122 -3.075 -15.989 1.00 59.25 67 ARG A C 1
ATOM 560 O O . ARG A 1 67 ? 21.722 -2.713 -16.991 1.00 59.25 67 ARG A O 1
ATOM 567 N N . ILE A 1 68 ? 20.714 -2.229 -15.040 1.00 61.88 68 ILE A N 1
ATOM 568 C CA . ILE A 1 68 ? 20.775 -0.758 -15.111 1.00 61.88 68 ILE A CA 1
ATOM 569 C C . ILE A 1 68 ? 22.066 -0.222 -14.475 1.00 61.88 68 ILE A C 1
ATOM 571 O O . ILE A 1 68 ? 22.625 0.762 -14.939 1.00 61.88 68 ILE A O 1
ATOM 575 N N . ASP A 1 69 ? 22.551 -0.890 -13.434 1.00 60.50 69 ASP A N 1
ATOM 576 C CA . ASP A 1 69 ? 23.714 -0.553 -12.625 1.00 60.50 69 ASP A CA 1
ATOM 577 C C . ASP A 1 69 ? 24.528 -1.841 -12.426 1.00 60.50 69 ASP A C 1
ATOM 579 O O . ASP A 1 69 ? 24.312 -2.629 -11.503 1.00 60.50 69 ASP A O 1
ATOM 583 N N . ASN A 1 70 ? 25.451 -2.097 -13.356 1.00 58.97 70 ASN A N 1
ATOM 584 C CA . ASN A 1 70 ? 26.277 -3.306 -13.370 1.00 58.97 70 ASN A CA 1
ATOM 585 C C . ASN A 1 70 ? 27.576 -3.120 -12.558 1.00 58.97 70 ASN A C 1
ATOM 587 O O . ASN A 1 70 ? 28.652 -3.536 -12.981 1.00 58.97 70 ASN A O 1
ATOM 591 N N . ALA A 1 71 ? 27.491 -2.474 -11.391 1.00 62.72 71 ALA A N 1
ATOM 592 C CA . ALA A 1 71 ? 28.635 -2.058 -10.569 1.00 62.72 71 ALA A CA 1
ATOM 593 C C . ALA A 1 71 ? 29.358 -3.198 -9.808 1.00 62.72 71 ALA A C 1
ATOM 595 O O . ALA A 1 71 ? 29.827 -2.986 -8.693 1.00 62.72 71 ALA A O 1
ATOM 596 N N . MET A 1 72 ? 29.431 -4.415 -10.370 1.00 63.16 72 MET A N 1
ATOM 597 C CA . MET A 1 72 ? 30.156 -5.574 -9.803 1.00 63.16 72 MET A CA 1
ATOM 598 C C . MET A 1 72 ? 29.874 -5.851 -8.308 1.00 63.16 72 MET A C 1
ATOM 600 O O . MET A 1 72 ? 30.744 -6.286 -7.554 1.00 63.16 72 MET A O 1
ATOM 604 N N . ARG A 1 73 ? 28.644 -5.602 -7.851 1.00 67.12 73 ARG A N 1
ATOM 605 C CA . ARG A 1 73 ? 28.274 -5.743 -6.436 1.00 67.12 73 ARG A CA 1
ATOM 606 C C . ARG A 1 73 ? 27.988 -7.199 -6.074 1.00 67.12 73 ARG A C 1
ATOM 608 O O . ARG A 1 73 ? 27.438 -7.956 -6.875 1.00 67.12 73 ARG A O 1
ATOM 615 N N . TRP A 1 74 ? 28.336 -7.577 -4.847 1.00 67.88 74 TRP A N 1
ATOM 616 C CA . TRP A 1 74 ? 28.050 -8.906 -4.308 1.00 67.88 74 TRP A CA 1
ATOM 617 C C . TRP A 1 74 ? 26.566 -8.996 -3.961 1.00 67.88 74 TRP A C 1
ATOM 619 O O . TRP A 1 74 ? 26.050 -8.136 -3.249 1.00 67.88 74 TRP A O 1
ATOM 629 N N . LYS A 1 75 ? 25.876 -10.020 -4.475 1.00 69.62 75 LYS A N 1
ATOM 630 C CA . LYS A 1 75 ? 24.451 -10.228 -4.203 1.00 69.62 75 LYS A CA 1
ATOM 631 C C . LYS A 1 75 ? 24.262 -10.577 -2.724 1.00 69.62 75 LYS A C 1
ATOM 633 O O . LYS A 1 75 ? 24.885 -11.511 -2.228 1.00 69.62 75 LYS A O 1
ATOM 638 N N . MET A 1 76 ? 23.386 -9.847 -2.039 1.00 71.12 76 MET A N 1
ATOM 639 C CA . MET A 1 76 ? 22.998 -10.123 -0.654 1.00 71.12 76 MET A CA 1
ATOM 640 C C . MET A 1 76 ? 21.539 -10.574 -0.595 1.00 71.12 76 MET A C 1
ATOM 642 O O . MET A 1 76 ? 20.742 -10.202 -1.442 1.00 71.12 76 MET A O 1
ATOM 646 N N . ILE A 1 77 ? 21.159 -11.355 0.416 1.00 70.50 77 ILE A N 1
ATOM 647 C CA . ILE A 1 77 ? 19.797 -11.916 0.524 1.00 70.50 77 ILE A CA 1
ATOM 648 C C . ILE A 1 77 ? 18.725 -10.815 0.599 1.00 70.50 77 ILE A C 1
ATOM 650 O O . ILE A 1 77 ? 17.6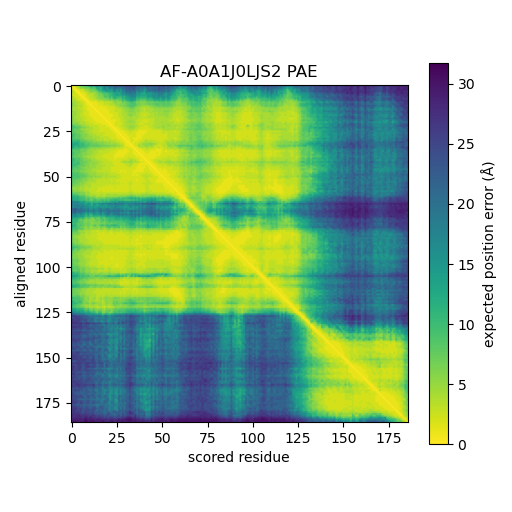47 -10.951 0.030 1.00 70.50 77 ILE A O 1
ATOM 654 N N . ASN A 1 78 ? 19.026 -9.691 1.255 1.00 69.38 78 ASN A N 1
ATOM 655 C CA . ASN A 1 78 ? 18.123 -8.540 1.319 1.00 69.38 78 ASN A CA 1
ATOM 656 C C . ASN A 1 78 ? 18.014 -7.767 0.001 1.00 69.38 78 ASN A C 1
ATOM 658 O O . ASN A 1 78 ? 17.172 -6.881 -0.115 1.00 69.38 78 ASN A O 1
ATOM 662 N N . SER A 1 79 ? 18.879 -8.041 -0.974 1.00 74.31 79 SER A N 1
ATOM 663 C CA . SER A 1 79 ? 18.943 -7.233 -2.183 1.00 74.31 79 SER A CA 1
ATOM 664 C C . SER A 1 79 ? 17.823 -7.524 -3.174 1.00 74.31 79 SER A C 1
ATOM 666 O O . SER A 1 79 ? 17.524 -6.665 -3.997 1.00 74.31 79 SER A O 1
ATOM 668 N N . ASP A 1 80 ? 17.145 -8.662 -3.023 1.00 79.81 80 ASP A N 1
ATOM 669 C CA . ASP A 1 80 ? 15.954 -9.027 -3.793 1.00 79.81 80 ASP A CA 1
ATOM 670 C C . ASP A 1 80 ? 14.654 -8.464 -3.176 1.00 79.81 80 ASP A C 1
ATOM 672 O O . ASP A 1 80 ? 13.559 -8.747 -3.657 1.00 79.81 80 ASP A O 1
ATOM 676 N N . LEU A 1 81 ? 14.741 -7.663 -2.107 1.00 86.75 81 LEU A N 1
ATOM 677 C CA . LEU A 1 81 ? 13.597 -6.953 -1.534 1.00 86.75 81 LEU A CA 1
ATOM 678 C C . LEU A 1 81 ? 13.612 -5.490 -1.965 1.00 86.75 81 LEU A C 1
ATOM 680 O O . LEU A 1 81 ? 14.620 -4.790 -1.853 1.00 86.75 81 LEU A O 1
ATOM 684 N N . ALA A 1 82 ? 12.464 -5.014 -2.432 1.00 89.19 82 ALA A N 1
ATOM 685 C CA . ALA A 1 82 ? 12.282 -3.645 -2.873 1.00 89.19 82 ALA A CA 1
ATOM 686 C C . ALA A 1 82 ? 10.847 -3.171 -2.653 1.00 89.19 82 ALA A C 1
ATOM 688 O O . ALA A 1 82 ? 9.912 -3.952 -2.456 1.00 89.19 82 ALA A O 1
ATOM 689 N N . TYR A 1 83 ? 10.657 -1.858 -2.744 1.00 92.44 83 TYR A N 1
ATOM 690 C CA . TYR A 1 83 ? 9.322 -1.290 -2.850 1.00 92.44 83 TYR A CA 1
ATOM 691 C C . TYR A 1 83 ? 9.272 -0.187 -3.903 1.00 92.44 83 TYR A C 1
ATOM 693 O O . TYR A 1 83 ? 10.241 0.530 -4.153 1.00 92.44 83 TYR A O 1
ATOM 701 N N . TRP A 1 84 ? 8.106 -0.054 -4.504 1.00 93.31 84 TRP A N 1
ATOM 702 C CA . TRP A 1 84 ? 7.744 0.991 -5.429 1.00 93.31 84 TRP A CA 1
ATOM 703 C C . TRP A 1 84 ? 6.953 2.064 -4.688 1.00 93.31 84 TRP A C 1
ATOM 705 O O . TRP A 1 84 ? 5.931 1.785 -4.060 1.00 93.31 84 TRP A O 1
ATOM 715 N N . ASP A 1 85 ? 7.468 3.287 -4.730 1.00 93.38 85 ASP A N 1
ATOM 716 C CA . ASP A 1 85 ? 6.800 4.495 -4.270 1.00 93.38 85 ASP A CA 1
ATOM 717 C C . ASP A 1 85 ? 6.081 5.143 -5.455 1.00 93.38 85 ASP A C 1
ATOM 719 O O . ASP A 1 85 ? 6.721 5.659 -6.379 1.00 93.38 85 ASP A O 1
ATOM 723 N N . LEU A 1 86 ? 4.755 5.051 -5.438 1.00 93.38 86 LEU A N 1
ATOM 724 C CA . LEU A 1 86 ? 3.884 5.481 -6.520 1.00 93.38 86 LEU A CA 1
ATOM 725 C C . LEU A 1 86 ? 2.956 6.589 -6.027 1.00 93.38 86 LEU A C 1
ATOM 727 O O . LEU A 1 86 ? 2.099 6.348 -5.180 1.00 93.38 86 LEU A O 1
ATOM 731 N N . GLU A 1 87 ? 3.107 7.793 -6.571 1.00 93.62 87 GLU A N 1
ATOM 732 C CA . GLU A 1 87 ? 2.270 8.956 -6.261 1.00 93.62 87 GLU A CA 1
ATOM 733 C C . GLU A 1 87 ? 1.511 9.406 -7.510 1.00 93.62 87 GLU A C 1
ATOM 735 O O . GLU A 1 87 ? 2.100 9.602 -8.575 1.00 93.62 87 GLU A O 1
ATOM 740 N N . PHE A 1 88 ? 0.209 9.626 -7.365 1.00 93.00 88 PHE A N 1
ATOM 741 C CA . PHE A 1 88 ? -0.678 10.125 -8.408 1.00 93.00 88 PHE A CA 1
ATOM 742 C C . PHE A 1 88 ? -0.911 11.635 -8.270 1.00 93.00 88 PHE A C 1
ATOM 744 O O . PHE A 1 88 ? -0.788 12.219 -7.192 1.00 93.00 88 PHE A O 1
ATOM 751 N N . LYS A 1 89 ? -1.285 12.293 -9.373 1.00 93.12 89 LYS A N 1
ATOM 752 C CA . LYS A 1 89 ? -1.553 13.745 -9.421 1.00 93.12 89 LYS A CA 1
ATOM 753 C C . LYS A 1 89 ? -2.651 14.196 -8.454 1.00 93.12 89 LYS A C 1
ATOM 755 O O . LYS A 1 89 ? -2.604 15.323 -7.976 1.00 93.12 89 LYS A O 1
ATOM 760 N N . ASN A 1 90 ? -3.598 13.316 -8.131 1.00 85.44 90 ASN A N 1
ATOM 761 C CA . ASN A 1 90 ? -4.663 13.574 -7.159 1.00 85.44 90 ASN A CA 1
ATOM 762 C C . ASN A 1 90 ? -4.197 13.495 -5.684 1.00 85.44 90 ASN A C 1
ATOM 764 O O . ASN A 1 90 ? -5.007 13.668 -4.776 1.00 85.44 90 ASN A O 1
ATOM 768 N N . GLY A 1 91 ? -2.911 13.222 -5.439 1.00 85.31 91 GLY A N 1
ATOM 769 C CA . GLY A 1 91 ? -2.319 13.103 -4.108 1.00 85.31 91 GLY A CA 1
ATOM 770 C C . GLY A 1 91 ? -2.425 11.712 -3.480 1.00 85.31 91 GLY A C 1
ATOM 771 O O . GLY A 1 91 ? -1.921 11.521 -2.374 1.00 85.31 91 GLY A O 1
ATOM 772 N N . ASP A 1 92 ? -3.041 10.734 -4.150 1.00 88.81 92 ASP A N 1
ATOM 773 C CA . ASP A 1 92 ? -2.993 9.348 -3.692 1.00 88.81 92 ASP A CA 1
ATOM 774 C C . ASP A 1 92 ? -1.564 8.805 -3.822 1.00 88.81 92 ASP A C 1
ATOM 776 O O . ASP A 1 92 ? -0.908 8.972 -4.851 1.00 88.81 92 ASP A O 1
ATOM 780 N N . ARG A 1 93 ? -1.080 8.131 -2.776 1.00 90.62 93 ARG A N 1
ATOM 781 C CA . ARG A 1 93 ? 0.265 7.555 -2.736 1.00 90.62 93 ARG A CA 1
ATOM 782 C C . ARG A 1 93 ? 0.242 6.138 -2.190 1.00 90.62 93 ARG A C 1
ATOM 784 O O . ARG A 1 93 ? -0.414 5.860 -1.181 1.00 90.62 93 ARG A O 1
ATOM 791 N N . TYR A 1 94 ? 0.981 5.255 -2.846 1.00 90.81 94 TYR A N 1
ATOM 792 C CA . TYR A 1 94 ? 1.052 3.836 -2.543 1.00 90.81 94 TYR A CA 1
ATOM 793 C C . TYR A 1 94 ? 2.502 3.385 -2.420 1.00 90.81 94 TYR A C 1
ATOM 795 O O . TYR A 1 94 ? 3.359 3.759 -3.214 1.00 90.81 94 TYR A O 1
ATOM 803 N N . TYR A 1 95 ? 2.746 2.538 -1.423 1.00 91.56 95 TYR A N 1
ATOM 804 C CA . TYR A 1 95 ? 4.006 1.832 -1.243 1.00 91.56 95 TYR A CA 1
ATOM 805 C C . TYR A 1 95 ? 3.757 0.357 -1.533 1.00 91.56 95 TYR A C 1
ATOM 807 O O . TYR A 1 95 ? 3.028 -0.311 -0.793 1.00 91.56 95 TYR A O 1
ATOM 815 N N . ILE A 1 96 ? 4.299 -0.122 -2.645 1.00 92.31 96 ILE A N 1
ATOM 816 C CA . ILE A 1 96 ? 4.008 -1.445 -3.193 1.00 92.31 96 ILE A CA 1
ATOM 817 C C . ILE A 1 96 ? 5.292 -2.262 -3.148 1.00 92.31 96 ILE A C 1
ATOM 819 O O . ILE A 1 96 ? 6.249 -1.960 -3.849 1.00 92.31 96 ILE A O 1
ATOM 823 N N . SER A 1 97 ? 5.340 -3.282 -2.303 1.00 92.88 97 SER A N 1
ATOM 824 C CA . SER A 1 97 ? 6.453 -4.226 -2.278 1.00 92.88 97 SER A CA 1
ATOM 825 C C . SER A 1 97 ? 6.555 -4.996 -3.596 1.00 92.88 97 SER A C 1
ATOM 827 O O . SER A 1 97 ? 5.535 -5.328 -4.205 1.00 92.88 97 SER A O 1
ATOM 829 N N . ASN A 1 98 ? 7.779 -5.365 -3.978 1.00 90.69 98 ASN A N 1
ATOM 830 C CA . ASN A 1 98 ? 8.018 -6.285 -5.090 1.00 90.69 98 ASN A CA 1
ATOM 831 C C . ASN A 1 98 ? 7.444 -7.697 -4.861 1.00 90.69 98 ASN A C 1
ATOM 833 O O . ASN A 1 98 ? 7.340 -8.476 -5.799 1.00 90.69 98 ASN A O 1
ATOM 837 N N . LEU A 1 99 ? 7.029 -8.021 -3.631 1.00 89.88 99 LEU A N 1
ATOM 838 C CA . LEU A 1 99 ? 6.293 -9.248 -3.320 1.00 89.88 99 LEU A CA 1
ATOM 839 C C . LEU A 1 99 ? 4.863 -9.250 -3.891 1.00 89.88 99 LEU A C 1
ATOM 841 O O . LEU A 1 99 ? 4.264 -10.314 -4.006 1.00 89.88 99 LEU A O 1
ATOM 845 N N . LEU A 1 100 ? 4.292 -8.078 -4.206 1.00 91.25 100 LEU A N 1
ATOM 846 C CA . LEU A 1 100 ? 2.971 -7.971 -4.843 1.00 91.25 100 LEU A CA 1
ATOM 847 C C . LEU A 1 100 ? 3.046 -7.953 -6.366 1.00 91.25 100 LEU A C 1
ATOM 849 O O . LEU A 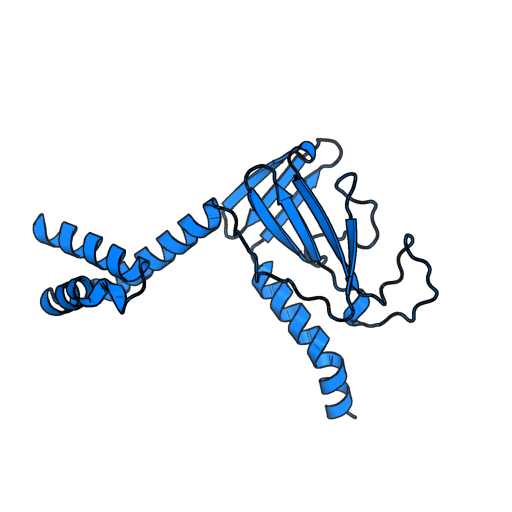1 100 ? 2.158 -8.472 -7.034 1.00 91.25 100 LEU A O 1
ATOM 853 N N . VAL A 1 101 ? 4.054 -7.276 -6.901 1.00 90.50 101 VAL A N 1
ATOM 854 C CA . VAL A 1 101 ? 4.272 -7.118 -8.333 1.00 90.50 101 VAL A CA 1
ATOM 855 C C . VAL A 1 101 ? 5.766 -7.083 -8.567 1.00 90.50 101 VAL A C 1
ATOM 857 O O . VAL A 1 101 ? 6.472 -6.278 -7.960 1.00 90.50 101 VAL A O 1
ATOM 860 N N . ASP A 1 102 ? 6.247 -7.962 -9.435 1.00 88.50 102 ASP A N 1
ATOM 861 C CA . ASP A 1 102 ? 7.655 -7.981 -9.785 1.00 88.50 102 ASP A CA 1
ATOM 862 C C . ASP A 1 102 ? 7.969 -6.783 -10.691 1.00 88.50 102 ASP A C 1
ATOM 864 O O . ASP A 1 102 ? 7.491 -6.685 -11.814 1.00 88.50 102 ASP A O 1
ATOM 868 N N . PHE A 1 103 ? 8.738 -5.832 -10.167 1.00 87.50 103 PHE A N 1
ATOM 869 C CA . PHE A 1 103 ? 9.308 -4.711 -10.922 1.00 87.50 103 PHE A CA 1
ATOM 870 C C . PHE A 1 103 ? 10.842 -4.737 -10.900 1.00 87.50 103 PHE A C 1
ATOM 872 O O . PHE A 1 103 ? 11.495 -3.768 -11.291 1.00 87.50 103 PHE A O 1
ATOM 879 N N . LEU A 1 104 ? 11.439 -5.815 -10.383 1.00 82.75 104 LEU A N 1
ATOM 880 C CA . LEU A 1 104 ? 12.887 -5.937 -10.246 1.00 82.75 104 LEU A CA 1
ATOM 881 C C . LEU A 1 104 ? 13.552 -6.323 -11.564 1.00 82.75 104 LEU A C 1
ATOM 883 O O . LEU A 1 104 ? 14.683 -5.895 -11.833 1.00 82.75 104 LEU A O 1
ATOM 887 N N . HIS A 1 105 ? 12.869 -7.143 -12.357 1.00 73.25 105 HIS A N 1
ATOM 888 C CA . HIS A 1 105 ? 13.418 -7.755 -13.566 1.00 73.25 105 HIS A CA 1
ATOM 889 C C . HIS A 1 105 ? 12.851 -7.171 -14.862 1.00 73.25 105 HIS A C 1
ATOM 891 O O . HIS A 1 105 ? 13.438 -7.364 -15.931 1.00 73.25 105 HIS A O 1
ATOM 897 N N . ASP A 1 106 ? 11.783 -6.387 -14.751 1.00 72.00 106 ASP A N 1
ATOM 898 C CA . ASP A 1 106 ? 11.075 -5.810 -15.882 1.00 72.00 106 ASP A CA 1
ATOM 899 C C . ASP A 1 106 ? 11.514 -4.377 -16.197 1.00 72.00 106 ASP A C 1
ATOM 901 O O . ASP A 1 106 ? 12.139 -3.669 -15.399 1.00 72.00 106 ASP A O 1
ATOM 905 N N . LYS A 1 107 ? 11.175 -3.931 -17.412 1.00 83.62 107 LYS A N 1
ATOM 906 C CA . LYS A 1 107 ? 11.207 -2.500 -17.728 1.00 83.62 107 LYS A CA 1
ATOM 907 C C . LYS A 1 107 ? 10.222 -1.775 -16.804 1.00 83.62 107 LYS A C 1
ATOM 909 O O . LYS A 1 107 ? 9.176 -2.342 -16.490 1.00 83.62 107 LYS A O 1
ATOM 914 N N . PRO A 1 108 ? 10.506 -0.522 -16.411 1.00 89.12 108 PRO A N 1
ATOM 915 C CA . PRO A 1 108 ? 9.556 0.266 -15.644 1.00 89.12 108 PRO A CA 1
ATOM 916 C C . PRO A 1 108 ? 8.161 0.263 -16.250 1.00 89.12 108 PRO A C 1
ATOM 918 O O . PRO A 1 108 ? 7.997 0.518 -17.440 1.00 89.12 108 PRO A O 1
ATOM 921 N N . PHE A 1 109 ? 7.158 0.042 -15.403 1.00 90.44 109 PHE A N 1
ATOM 922 C CA . PHE A 1 109 ? 5.754 0.139 -15.804 1.00 90.44 109 PHE A CA 1
ATOM 923 C C . PHE A 1 109 ? 5.332 1.572 -16.146 1.00 90.44 109 PHE A C 1
ATOM 925 O O . PHE A 1 109 ? 4.355 1.776 -16.861 1.00 90.44 109 PHE A O 1
ATOM 932 N N . VAL A 1 110 ? 6.049 2.560 -15.604 1.00 91.88 110 VAL A N 1
ATOM 933 C CA . VAL A 1 110 ? 5.813 3.989 -15.818 1.00 91.88 110 VAL A CA 1
ATOM 934 C C . VAL A 1 110 ? 7.075 4.609 -16.396 1.00 91.88 110 VAL A C 1
ATOM 936 O O . VAL A 1 110 ? 8.165 4.458 -15.828 1.00 91.88 110 VAL A O 1
ATOM 939 N N . ASP A 1 111 ? 6.919 5.359 -17.481 1.00 85.75 111 ASP A N 1
ATOM 940 C CA . ASP A 1 111 ? 8.011 6.128 -18.066 1.00 85.75 111 ASP A CA 1
ATOM 941 C C . ASP A 1 111 ? 8.586 7.125 -17.046 1.00 85.75 111 ASP A C 1
ATOM 943 O O . ASP A 1 111 ? 7.873 7.684 -16.212 1.00 85.75 111 ASP A O 1
ATOM 947 N N . ASN A 1 112 ? 9.901 7.351 -17.097 1.00 87.50 112 ASN A N 1
ATOM 948 C CA . ASN A 1 112 ? 10.645 8.208 -16.158 1.00 87.50 112 ASN A CA 1
ATOM 949 C C . ASN A 1 112 ? 10.661 7.730 -14.693 1.00 87.50 112 ASN A C 1
ATOM 951 O O . ASN A 1 112 ? 10.926 8.525 -13.784 1.00 87.50 112 ASN A O 1
ATOM 955 N N . THR A 1 113 ? 10.418 6.440 -14.443 1.00 92.81 113 THR A N 1
ATOM 956 C CA . THR A 1 113 ? 10.621 5.862 -13.108 1.00 92.81 113 THR A CA 1
ATOM 957 C C . THR A 1 113 ? 12.068 6.054 -12.654 1.00 92.81 113 THR A C 1
ATOM 959 O O . THR A 1 113 ? 13.013 5.685 -13.351 1.00 92.81 113 THR A O 1
ATOM 962 N N . LYS A 1 114 ? 12.243 6.634 -11.464 1.00 92.12 114 LYS A N 1
ATOM 963 C CA . LYS A 1 114 ? 13.558 6.857 -10.856 1.00 92.12 114 LYS A CA 1
ATOM 964 C C . LYS A 1 114 ? 13.976 5.655 -10.019 1.00 92.12 114 LYS A C 1
ATOM 966 O O . LYS A 1 114 ? 13.142 4.954 -9.452 1.00 92.12 114 LYS A O 1
ATOM 971 N N . TYR A 1 115 ? 15.282 5.483 -9.858 1.00 88.69 115 TYR A N 1
ATOM 972 C CA . TYR A 1 115 ? 15.862 4.429 -9.034 1.00 88.69 115 TYR A CA 1
ATOM 973 C C . TYR A 1 115 ? 16.552 5.030 -7.819 1.00 88.69 115 TYR A C 1
ATOM 975 O O . TYR A 1 115 ? 17.347 5.963 -7.939 1.00 88.69 115 TYR A O 1
ATOM 983 N N . ARG A 1 116 ? 16.259 4.490 -6.637 1.00 87.69 116 ARG A N 1
ATOM 984 C CA . ARG A 1 116 ? 16.913 4.883 -5.392 1.00 87.69 116 ARG A CA 1
ATOM 985 C C . ARG A 1 116 ? 17.458 3.662 -4.676 1.00 87.69 116 ARG A C 1
ATOM 987 O O . ARG A 1 116 ? 16.701 2.858 -4.143 1.00 87.69 116 ARG A O 1
ATOM 994 N N . PHE A 1 117 ? 18.777 3.580 -4.596 1.00 85.50 117 PHE A N 1
ATOM 995 C CA . PHE A 1 117 ? 19.460 2.479 -3.934 1.00 85.50 117 PHE A CA 1
ATOM 996 C C . PHE A 1 117 ? 19.641 2.760 -2.436 1.00 85.50 117 PHE A C 1
ATOM 998 O O . PHE A 1 117 ? 19.979 3.876 -2.035 1.00 85.50 117 PHE A O 1
ATOM 1005 N N . ARG A 1 118 ? 19.377 1.757 -1.593 1.00 80.81 118 ARG A N 1
ATOM 1006 C CA . ARG A 1 118 ? 19.498 1.837 -0.128 1.00 80.81 118 ARG A CA 1
ATOM 1007 C C . ARG A 1 118 ? 20.127 0.578 0.445 1.00 80.81 118 ARG A C 1
ATOM 1009 O O . ARG A 1 118 ? 19.874 -0.518 -0.044 1.00 80.81 118 ARG A O 1
ATOM 1016 N N . MET A 1 119 ? 20.937 0.734 1.490 1.00 76.00 119 MET A N 1
ATOM 1017 C CA . MET A 1 119 ? 21.559 -0.402 2.180 1.00 76.00 119 MET A CA 1
ATOM 1018 C C . MET A 1 119 ? 20.509 -1.252 2.905 1.00 76.00 119 MET A C 1
ATOM 1020 O O . MET A 1 119 ? 20.525 -2.475 2.799 1.00 76.00 119 MET A O 1
ATOM 1024 N N . PHE A 1 120 ? 19.546 -0.586 3.547 1.00 75.50 120 PHE A N 1
ATOM 1025 C CA . PHE A 1 120 ? 18.400 -1.203 4.210 1.00 75.50 120 PHE A CA 1
ATOM 1026 C C . PHE A 1 120 ? 17.103 -0.728 3.556 1.00 75.50 120 PHE A C 1
ATOM 1028 O O . PHE A 1 120 ? 16.804 0.471 3.530 1.00 75.50 120 PHE A O 1
ATOM 1035 N N . GLN A 1 121 ? 16.338 -1.664 2.998 1.00 77.50 121 GLN A N 1
ATOM 1036 C CA . GLN A 1 121 ? 15.125 -1.371 2.243 1.00 77.50 121 GLN A CA 1
ATOM 1037 C C . GLN A 1 121 ? 13.937 -1.377 3.202 1.00 77.50 121 GLN A C 1
ATOM 1039 O O . GLN A 1 121 ? 13.419 -2.419 3.572 1.00 77.50 121 GLN A O 1
ATOM 1044 N N . TYR A 1 122 ? 13.481 -0.200 3.614 1.00 81.12 122 TYR A N 1
ATOM 1045 C CA . TYR A 1 122 ? 12.282 -0.049 4.435 1.00 81.12 122 TYR A CA 1
ATOM 1046 C C . TYR A 1 122 ? 11.329 0.948 3.784 1.00 81.12 122 TYR A C 1
ATOM 1048 O O . TYR A 1 122 ? 11.768 1.942 3.197 1.00 81.12 122 TYR A O 1
ATOM 1056 N N . ILE A 1 123 ? 10.025 0.696 3.914 1.00 84.00 123 ILE A N 1
ATOM 1057 C CA . ILE A 1 123 ? 8.989 1.627 3.464 1.00 84.00 123 ILE A CA 1
ATOM 1058 C C . ILE A 1 123 ? 9.002 2.824 4.413 1.00 84.00 123 ILE A C 1
ATOM 1060 O O . ILE A 1 123 ? 8.597 2.716 5.571 1.00 84.00 123 ILE A O 1
ATOM 1064 N N . ASN A 1 124 ? 9.497 3.964 3.933 1.00 75.38 124 ASN A N 1
ATOM 1065 C CA . ASN A 1 124 ? 9.488 5.193 4.714 1.00 75.38 124 ASN A CA 1
ATOM 1066 C C . ASN A 1 124 ? 8.156 5.938 4.530 1.00 75.38 124 ASN A C 1
ATOM 1068 O O . ASN A 1 124 ? 7.849 6.388 3.428 1.00 75.38 124 ASN A O 1
ATOM 1072 N N . LYS A 1 125 ? 7.410 6.100 5.629 1.00 72.75 125 LYS A N 1
ATOM 1073 C CA . LYS A 1 125 ? 6.137 6.834 5.699 1.00 72.75 125 LYS A CA 1
ATOM 1074 C C . LYS A 1 125 ? 6.196 8.132 6.509 1.00 72.75 125 LYS A C 1
ATOM 1076 O O . LYS A 1 125 ? 5.145 8.709 6.783 1.00 72.75 125 LYS A O 1
ATOM 1081 N N . SER A 1 126 ? 7.382 8.592 6.910 1.00 65.62 126 SER A N 1
ATOM 1082 C CA . SER A 1 126 ? 7.526 9.774 7.774 1.00 65.62 126 SER A CA 1
ATOM 1083 C C . SER A 1 126 ? 6.905 11.041 7.173 1.00 65.62 126 SER A C 1
ATOM 1085 O O . SER A 1 126 ? 6.501 11.923 7.915 1.00 65.62 126 SER A O 1
ATOM 1087 N N . ASP A 1 127 ? 6.782 11.098 5.845 1.00 56.50 127 ASP A N 1
ATOM 1088 C CA . ASP A 1 127 ? 6.170 12.198 5.084 1.00 56.50 127 ASP A CA 1
ATOM 1089 C C . ASP A 1 127 ? 4.845 11.778 4.403 1.00 56.50 127 ASP A C 1
ATOM 1091 O O . ASP A 1 127 ? 4.444 12.294 3.358 1.00 56.50 127 ASP A O 1
ATOM 1095 N N . SER A 1 128 ? 4.168 10.746 4.926 1.00 53.44 128 SER A N 1
ATOM 1096 C CA . SER A 1 128 ? 3.003 10.176 4.243 1.00 53.44 128 SER A CA 1
ATOM 1097 C C . SER A 1 128 ? 1.765 11.076 4.353 1.00 53.44 128 SER A C 1
ATOM 1099 O O . SER A 1 128 ? 0.977 11.044 5.301 1.00 53.44 128 SER A O 1
ATOM 1101 N N . LYS A 1 129 ? 1.518 11.830 3.283 1.00 53.91 129 LYS A N 1
ATOM 1102 C CA . LYS A 1 129 ? 0.161 12.183 2.862 1.00 53.91 129 LYS A CA 1
ATOM 1103 C C . LYS A 1 129 ? -0.528 10.887 2.409 1.00 53.91 129 LYS A C 1
ATOM 1105 O O . LYS A 1 129 ? -0.551 10.584 1.224 1.00 53.91 129 LYS A O 1
ATOM 1110 N N . GLU A 1 130 ? -0.978 10.042 3.344 1.00 55.16 130 GLU A N 1
ATOM 1111 C CA . GLU A 1 130 ? -1.775 8.859 2.981 1.00 55.16 130 GLU A CA 1
ATOM 1112 C C . GLU A 1 130 ? -2.972 9.292 2.123 1.00 55.16 130 GLU A C 1
ATOM 1114 O O . GLU A 1 130 ? -3.620 10.292 2.439 1.00 55.16 130 GLU A O 1
ATOM 1119 N N . ALA A 1 131 ? -3.237 8.534 1.053 1.00 54.72 131 ALA A N 1
ATOM 1120 C CA . ALA A 1 131 ? -4.331 8.744 0.108 1.00 54.72 131 ALA A CA 1
ATOM 1121 C C . ALA A 1 131 ? -5.619 9.202 0.817 1.00 54.72 131 ALA A C 1
ATOM 1123 O O . ALA A 1 131 ? -6.129 8.510 1.704 1.00 54.72 131 ALA A O 1
ATOM 1124 N N . LEU A 1 132 ? -6.146 10.364 0.417 1.00 53.44 132 LEU A N 1
ATOM 1125 C CA . LEU A 1 132 ? -7.216 11.104 1.108 1.00 53.44 132 LEU A CA 1
ATOM 1126 C C . LEU A 1 132 ? -8.475 10.258 1.390 1.00 53.44 132 LEU A C 1
ATOM 1128 O O . LEU A 1 132 ? -9.148 10.472 2.396 1.00 53.44 132 LEU A O 1
ATOM 1132 N N . GLY A 1 133 ? -8.756 9.244 0.562 1.00 52.69 133 GLY A N 1
ATOM 1133 C CA . GLY A 1 133 ? -9.877 8.314 0.765 1.00 52.69 133 GLY A CA 1
ATOM 1134 C C . GLY A 1 133 ? -9.636 7.209 1.809 1.00 52.69 133 GLY A C 1
ATOM 1135 O O . GLY A 1 133 ? -10.577 6.771 2.464 1.00 52.69 133 GLY A O 1
ATOM 1136 N N . LEU A 1 134 ? -8.388 6.767 2.019 1.00 54.81 134 LEU A N 1
ATOM 1137 C CA . LEU A 1 134 ? -8.059 5.719 3.000 1.00 54.81 134 LEU A CA 1
ATOM 1138 C C . LEU A 1 134 ? -8.092 6.251 4.440 1.00 54.81 134 LEU A C 1
ATOM 1140 O O . LEU A 1 134 ? -8.513 5.522 5.340 1.00 54.81 134 LEU A O 1
ATOM 1144 N N . LYS A 1 135 ? -7.725 7.525 4.648 1.00 58.97 135 LYS A N 1
ATOM 1145 C CA . LYS A 1 135 ? -7.868 8.195 5.951 1.00 58.97 135 LYS A CA 1
ATOM 1146 C C . LYS A 1 135 ? -9.329 8.276 6.384 1.00 58.97 135 LYS A C 1
ATOM 1148 O O . LYS A 1 135 ? -9.636 7.889 7.503 1.00 58.97 135 LYS A O 1
ATOM 1153 N N . GLN A 1 136 ? -10.236 8.686 5.494 1.00 58.28 136 GLN A N 1
ATOM 1154 C CA . GLN A 1 136 ? -11.664 8.797 5.822 1.00 58.28 136 GLN A CA 1
ATOM 1155 C C . GLN A 1 136 ? -12.285 7.449 6.217 1.00 58.28 136 GLN A C 1
ATOM 1157 O O . GLN A 1 136 ? -13.046 7.384 7.179 1.00 58.28 136 GLN A O 1
ATOM 1162 N N . VAL A 1 137 ? -11.932 6.361 5.524 1.00 61.00 137 VAL A N 1
ATOM 1163 C CA . VAL A 1 137 ? -12.437 5.015 5.853 1.00 61.00 137 VAL A CA 1
ATOM 1164 C C . VAL A 1 137 ? -11.838 4.486 7.159 1.00 61.00 137 VAL A C 1
ATOM 1166 O O . VAL A 1 137 ? -12.552 3.878 7.955 1.00 61.00 137 VAL A O 1
ATOM 1169 N N . GLN A 1 138 ? -10.557 4.749 7.437 1.00 62.03 138 GLN A N 1
ATOM 1170 C CA . GLN A 1 138 ? -9.966 4.409 8.735 1.00 62.03 138 GLN A CA 1
ATOM 1171 C C . GLN A 1 138 ? -10.570 5.221 9.884 1.00 62.03 138 GLN A C 1
ATOM 1173 O O . GLN A 1 138 ? -10.867 4.641 10.927 1.00 62.03 138 GLN A O 1
ATOM 1178 N N . GLU A 1 139 ? -10.773 6.527 9.698 1.00 64.19 139 GLU A N 1
ATOM 1179 C CA . GLU A 1 139 ? -11.442 7.391 10.674 1.00 64.19 139 GLU A CA 1
ATOM 1180 C C . GLU A 1 139 ? -12.862 6.892 10.947 1.00 64.19 139 GLU A C 1
ATOM 1182 O O . GLU A 1 139 ? -13.224 6.709 12.106 1.00 64.19 139 GLU A O 1
ATOM 1187 N N . LYS A 1 140 ? -13.635 6.569 9.901 1.00 69.94 140 LYS A N 1
ATOM 1188 C CA . LYS A 1 140 ? -14.989 6.018 10.038 1.00 69.94 140 LYS A CA 1
ATOM 1189 C C . LYS A 1 140 ? -14.992 4.690 10.802 1.00 69.94 140 LYS A C 1
ATOM 1191 O O . LYS A 1 140 ? -15.705 4.574 11.793 1.00 69.94 140 LYS A O 1
ATOM 1196 N N . ASN A 1 141 ? -14.126 3.741 10.437 1.00 73.38 141 ASN A N 1
ATOM 1197 C CA . ASN A 1 141 ? -14.009 2.455 11.139 1.00 73.38 141 ASN A CA 1
ATOM 1198 C C . ASN A 1 141 ? -13.578 2.615 12.608 1.00 73.38 141 ASN A C 1
ATOM 1200 O O . ASN A 1 141 ? -14.003 1.849 13.474 1.00 73.38 141 ASN A O 1
ATOM 1204 N N . ARG A 1 142 ? -12.706 3.583 12.917 1.00 78.56 142 ARG A N 1
ATOM 1205 C CA . ARG A 1 142 ? -12.306 3.886 14.301 1.00 78.56 142 ARG A CA 1
ATOM 1206 C C . ARG A 1 142 ? -13.452 4.509 15.082 1.00 78.56 142 ARG A C 1
ATOM 1208 O O . ARG A 1 142 ? -13.702 4.078 16.203 1.00 78.56 142 ARG A O 1
ATOM 1215 N N . THR A 1 143 ? -14.163 5.468 14.492 1.00 82.12 143 THR A N 1
ATOM 1216 C CA . THR A 1 143 ? -15.357 6.062 15.096 1.00 82.12 143 THR A CA 1
ATOM 1217 C C . THR A 1 143 ? -16.418 4.995 15.360 1.00 82.12 143 THR A C 1
ATOM 1219 O O . THR A 1 143 ? -16.909 4.930 16.476 1.00 82.12 143 THR A O 1
ATOM 1222 N N . GLU A 1 144 ? -16.701 4.090 14.420 1.00 82.50 144 GLU A N 1
ATOM 1223 C CA . GLU A 1 144 ? -17.648 2.978 14.617 1.00 82.50 144 GLU A CA 1
ATOM 1224 C C . GLU A 1 144 ? -17.228 2.039 15.760 1.00 82.50 144 GLU A C 1
ATOM 1226 O O . GLU A 1 144 ? -18.050 1.671 16.600 1.00 82.50 144 GLU A O 1
ATOM 1231 N N . LYS A 1 145 ? -15.932 1.712 15.875 1.00 84.62 145 LYS A N 1
ATOM 1232 C CA . LYS A 1 145 ? -15.411 0.951 17.026 1.00 84.62 145 LYS A CA 1
ATOM 1233 C C . LYS A 1 145 ? -15.618 1.677 18.352 1.00 84.62 145 LYS A C 1
ATOM 1235 O O . LYS A 1 145 ? -15.977 1.038 19.340 1.00 84.62 145 LYS A O 1
ATOM 1240 N N . PHE A 1 146 ? -15.393 2.990 18.390 1.00 87.38 146 PHE A N 1
ATOM 1241 C CA . PHE A 1 146 ? -15.663 3.790 19.583 1.00 87.38 146 PHE A CA 1
ATOM 1242 C C . PHE A 1 146 ? -17.157 3.883 19.884 1.00 87.38 146 PHE A C 1
ATOM 1244 O O . PHE A 1 146 ? -17.519 3.794 21.051 1.00 87.38 146 PHE A O 1
ATOM 1251 N N . VAL A 1 147 ? -18.020 3.972 18.866 1.00 86.00 147 VAL A N 1
ATOM 1252 C CA . VAL A 1 147 ? -19.476 3.944 19.050 1.00 86.00 147 VAL A CA 1
ATOM 1253 C C . VAL A 1 147 ? -19.890 2.644 19.739 1.00 86.00 147 VAL A C 1
ATOM 1255 O O . VAL A 1 147 ? -20.516 2.704 20.791 1.00 86.00 147 VAL A O 1
ATOM 1258 N N . MET A 1 148 ? -19.465 1.479 19.236 1.00 84.56 148 MET A N 1
ATOM 1259 C CA . MET A 1 148 ? -19.760 0.191 19.887 1.00 84.56 148 MET A CA 1
ATOM 1260 C C . MET A 1 148 ? -19.219 0.125 21.321 1.00 84.56 148 MET A C 1
ATOM 1262 O O . MET A 1 148 ? -19.907 -0.332 22.227 1.00 84.56 148 MET A O 1
ATOM 1266 N N . LYS A 1 149 ? -17.993 0.612 21.553 1.00 87.06 149 LYS A N 1
ATOM 1267 C CA . LYS A 1 149 ? -17.374 0.608 22.887 1.00 87.06 149 LYS A CA 1
ATOM 1268 C C . LYS A 1 149 ? -18.098 1.522 23.881 1.00 87.06 149 LYS A C 1
ATOM 1270 O O . LYS A 1 149 ? -18.081 1.252 25.078 1.00 87.06 149 LYS A O 1
ATOM 1275 N N . PHE A 1 150 ? -18.666 2.628 23.412 1.00 89.12 150 PHE A N 1
ATOM 1276 C CA . PHE A 1 150 ? -19.286 3.650 24.255 1.00 89.12 150 PHE A CA 1
ATOM 1277 C C . PHE A 1 150 ? -20.806 3.511 24.376 1.00 89.12 150 PHE A C 1
ATOM 1279 O O . PHE A 1 150 ? -21.400 4.214 25.186 1.00 89.12 150 PHE A O 1
ATOM 1286 N N . GLN A 1 151 ? -21.435 2.585 23.646 1.00 83.06 151 GLN A N 1
ATOM 1287 C CA . GLN A 1 151 ? -22.873 2.310 23.755 1.00 83.06 151 GLN A CA 1
ATOM 1288 C C . GLN A 1 151 ? -23.318 1.969 25.184 1.00 83.06 151 GLN A C 1
ATOM 1290 O O . GLN A 1 151 ? -24.406 2.368 25.587 1.00 83.06 151 GLN A O 1
ATOM 1295 N N . SER A 1 152 ? -22.481 1.274 25.960 1.00 84.31 152 SER A N 1
ATOM 1296 C CA . SER A 1 152 ? -22.791 0.878 27.340 1.00 84.31 152 SER A CA 1
ATOM 1297 C C . SER A 1 152 ? -22.449 1.940 28.392 1.00 84.31 152 SER A C 1
ATOM 1299 O O . SER A 1 152 ? -22.624 1.680 29.580 1.00 84.31 152 SER A O 1
ATOM 1301 N N . LYS A 1 153 ? -21.909 3.102 27.998 1.00 85.94 153 LYS A N 1
ATOM 1302 C CA . LYS A 1 153 ? -21.529 4.161 28.942 1.00 85.94 153 LYS A CA 1
ATOM 1303 C C . LYS A 1 153 ? -22.726 5.016 29.356 1.00 85.94 153 LYS A C 1
ATOM 1305 O O . LYS A 1 153 ? -23.640 5.291 28.569 1.00 85.94 153 LYS A O 1
ATOM 1310 N N . SER A 1 154 ? -22.681 5.475 30.601 1.00 86.06 154 SER A N 1
ATOM 1311 C CA . SER A 1 154 ? -23.629 6.440 31.154 1.00 86.06 154 SER A CA 1
ATOM 1312 C C . SER A 1 154 ? -23.432 7.834 30.546 1.00 86.06 154 SER A C 1
ATOM 1314 O O . SER A 1 154 ? -22.369 8.163 30.019 1.00 86.06 154 SER A O 1
ATOM 1316 N N . GLU A 1 155 ? -24.453 8.686 30.624 1.00 83.31 155 GLU A N 1
ATOM 1317 C CA . GLU A 1 155 ? -24.365 10.065 30.118 1.00 83.31 155 GLU A CA 1
ATOM 1318 C C . GLU A 1 155 ? -23.313 10.902 30.847 1.00 83.31 155 GLU A C 1
ATOM 1320 O O . GLU A 1 155 ? -22.647 11.719 30.218 1.00 83.31 155 GLU A O 1
ATOM 1325 N N . SER A 1 156 ? -23.109 10.664 32.146 1.00 85.00 156 SER A N 1
ATOM 1326 C CA . SER A 1 156 ? -22.057 11.329 32.922 1.00 85.00 156 SER A CA 1
ATOM 1327 C C . SER A 1 156 ? -20.667 11.034 32.344 1.00 85.00 156 SER A C 1
ATOM 1329 O O . SER A 1 156 ? -19.899 11.959 32.082 1.00 85.00 156 SER A O 1
ATOM 1331 N N . GLU A 1 157 ? -20.383 9.766 32.032 1.00 85.75 157 GLU A N 1
ATOM 1332 C CA . GLU A 1 157 ? -19.113 9.358 31.418 1.00 85.75 157 GLU A CA 1
ATOM 1333 C C . GLU A 1 157 ? -18.947 9.893 29.988 1.00 85.75 157 GLU A C 1
ATOM 1335 O O . GLU A 1 157 ? -17.843 10.241 29.572 1.00 85.75 157 GLU A O 1
ATOM 1340 N N . LEU A 1 158 ? -20.030 9.955 29.208 1.00 87.19 158 LEU A N 1
ATOM 1341 C CA . LEU A 1 158 ? -20.004 10.522 27.856 1.00 87.19 158 LEU A CA 1
ATOM 1342 C C . LEU A 1 158 ? -19.738 12.037 27.900 1.00 87.19 158 LEU A C 1
ATOM 1344 O O . LEU A 1 158 ? -18.903 12.545 27.148 1.00 87.19 158 LEU A O 1
ATOM 1348 N N . ASN A 1 159 ? -20.372 12.752 28.829 1.00 86.75 159 ASN A N 1
ATOM 1349 C CA . ASN A 1 159 ? -20.149 14.181 29.042 1.00 86.75 159 ASN A CA 1
ATOM 1350 C C . ASN A 1 159 ? -18.728 14.483 29.529 1.00 86.75 159 ASN A C 1
ATOM 1352 O O . ASN A 1 159 ? -18.139 15.477 29.110 1.00 86.75 159 ASN A O 1
ATOM 1356 N N . GLU A 1 160 ? -18.121 13.612 30.337 1.00 89.00 160 GLU A N 1
ATOM 1357 C CA . GLU A 1 160 ? -16.718 13.755 30.736 1.00 89.00 160 GLU A CA 1
ATOM 1358 C C . GLU A 1 160 ? -15.770 13.732 29.525 1.00 89.00 160 GLU A C 1
ATOM 1360 O O . GLU A 1 160 ? -14.837 14.538 29.439 1.00 89.00 160 GLU A O 1
ATOM 1365 N N . ILE A 1 161 ? -16.033 12.849 28.556 1.00 86.94 161 ILE A N 1
ATOM 1366 C CA . ILE A 1 161 ? -15.257 12.754 27.312 1.00 86.94 161 ILE A CA 1
ATOM 1367 C C . ILE A 1 161 ? -15.443 14.020 26.461 1.00 86.94 161 ILE A C 1
ATOM 1369 O O . ILE A 1 161 ? -14.469 14.539 25.909 1.00 86.94 161 ILE A O 1
ATOM 1373 N N . LEU A 1 162 ? -16.668 14.554 26.384 1.00 86.44 162 LEU A N 1
ATOM 1374 C CA . LEU A 1 162 ? -16.958 15.802 25.667 1.00 86.44 162 LEU A CA 1
ATOM 1375 C C . LEU A 1 162 ? -16.368 17.040 26.344 1.00 86.44 162 LEU A C 1
ATOM 1377 O O . LEU A 1 162 ? -16.006 17.979 25.643 1.00 86.44 162 LEU A O 1
ATOM 1381 N N . ASN A 1 163 ? -16.238 17.047 27.668 1.00 88.19 163 ASN A N 1
ATOM 1382 C CA . ASN A 1 163 ? -15.645 18.160 28.411 1.00 88.19 163 ASN A CA 1
ATOM 1383 C C . ASN A 1 163 ? -14.111 18.130 28.363 1.00 88.19 163 ASN A C 1
ATOM 1385 O O . ASN A 1 163 ? -13.462 19.167 28.457 1.00 88.19 163 ASN A O 1
ATOM 1389 N N . ASN A 1 164 ? -13.519 16.953 28.139 1.00 90.00 164 ASN A N 1
ATOM 1390 C CA . ASN A 1 164 ? -12.073 16.753 28.073 1.00 90.00 164 ASN A CA 1
AT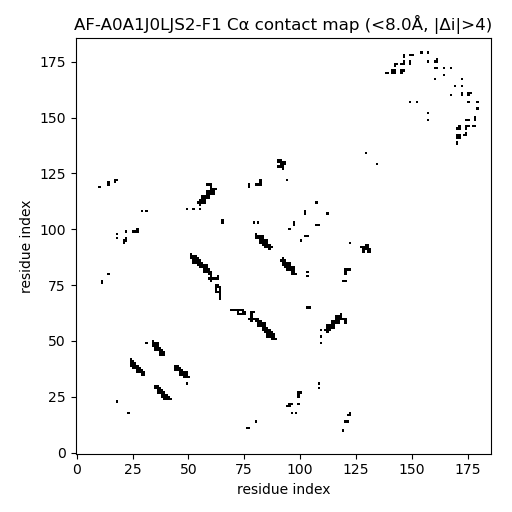OM 1391 C C . ASN A 1 164 ? -11.574 16.419 26.656 1.00 90.00 164 ASN A C 1
ATOM 1393 O O . ASN A 1 164 ? -10.640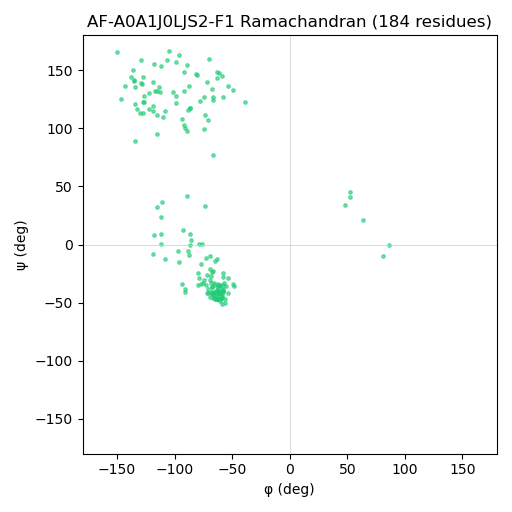 15.629 26.512 1.00 90.00 164 ASN A O 1
ATOM 1397 N N . LYS A 1 165 ? -12.154 17.016 25.599 1.00 86.94 165 LYS A N 1
ATOM 1398 C CA . LYS A 1 165 ? -11.867 16.658 24.186 1.00 86.94 165 LYS A CA 1
ATOM 1399 C C . LYS A 1 165 ? -10.372 16.582 23.849 1.00 86.94 165 LYS A C 1
ATOM 1401 O O . LYS A 1 165 ? -9.979 15.741 23.049 1.00 86.94 165 LYS A O 1
ATOM 1406 N N . SER A 1 166 ? -9.536 17.425 24.461 1.00 85.12 166 SER A N 1
ATOM 1407 C CA . SER A 1 166 ? -8.081 17.464 24.236 1.00 85.12 166 SER A CA 1
ATOM 1408 C C . SER A 1 166 ? -7.330 16.214 24.713 1.00 85.12 166 SER A C 1
ATOM 1410 O O . SER A 1 166 ? -6.246 15.933 24.208 1.00 85.12 166 SER A O 1
ATOM 1412 N N . LYS A 1 167 ? -7.893 15.449 25.658 1.00 86.88 167 LYS A N 1
ATOM 1413 C CA . LYS A 1 167 ? -7.302 14.209 26.189 1.00 86.88 167 LYS A CA 1
ATOM 1414 C C . LYS A 1 167 ? -7.676 12.966 25.379 1.00 86.88 167 LYS A C 1
ATOM 1416 O O . LYS A 1 167 ? -7.128 11.894 25.623 1.00 86.88 167 LYS A O 1
ATOM 1421 N N . TYR A 1 168 ? -8.601 13.092 24.429 1.00 84.50 168 TYR A N 1
ATOM 1422 C CA . TYR A 1 168 ? -9.162 11.968 23.688 1.00 84.50 168 TYR A CA 1
ATOM 1423 C C . TYR A 1 168 ? -8.859 12.053 22.193 1.00 84.50 168 TYR A C 1
ATOM 1425 O O . TYR A 1 168 ? -8.637 13.118 21.622 1.00 84.50 168 TYR A O 1
ATOM 1433 N N . GLN A 1 169 ? -8.867 10.892 21.536 1.00 84.38 169 GLN A N 1
ATOM 1434 C CA . GLN A 1 169 ? -8.761 10.820 20.080 1.00 84.38 169 GLN A CA 1
ATOM 1435 C C . GLN A 1 169 ? -9.968 11.508 19.430 1.00 84.38 169 GLN A C 1
ATOM 1437 O O . GLN A 1 169 ? -11.099 11.385 19.907 1.00 84.38 169 GLN A O 1
ATOM 1442 N N . LYS A 1 170 ? -9.746 12.191 18.304 1.00 86.75 170 LYS A N 1
ATOM 1443 C CA . LYS A 1 170 ? -10.790 12.947 17.594 1.00 86.75 170 LYS A CA 1
ATOM 1444 C C . LYS A 1 170 ? -11.966 12.050 17.183 1.00 86.75 170 LYS A C 1
ATOM 1446 O O . LYS A 1 170 ? -13.121 12.464 17.231 1.00 86.75 170 LYS A O 1
ATOM 1451 N N . GLU A 1 171 ? -11.676 10.803 16.826 1.00 85.00 171 GLU A N 1
ATOM 1452 C CA . GLU A 1 171 ? -12.642 9.768 16.460 1.00 85.00 171 GLU A CA 1
ATOM 1453 C C . GLU A 1 171 ? -13.489 9.300 17.651 1.00 85.00 171 GLU A C 1
ATOM 1455 O O . GLU A 1 171 ? -14.663 8.982 17.461 1.00 85.00 171 GLU A O 1
ATOM 1460 N N . ALA A 1 172 ? -12.919 9.294 18.862 1.00 85.19 172 ALA A N 1
ATOM 1461 C CA . ALA A 1 172 ? -13.625 8.966 20.099 1.00 85.19 172 ALA A CA 1
ATOM 1462 C C . ALA A 1 172 ? -14.606 10.082 20.486 1.00 85.19 172 ALA A C 1
ATOM 1464 O O . ALA A 1 172 ? -15.749 9.798 20.828 1.00 85.19 172 ALA A O 1
ATOM 1465 N N . VAL A 1 173 ? -14.197 11.347 20.348 1.00 87.12 173 VAL A N 1
ATOM 1466 C CA . VAL A 1 173 ? -15.076 12.506 20.579 1.00 87.12 173 VAL A CA 1
ATOM 1467 C C . VAL A 1 173 ? -16.254 12.503 19.597 1.00 87.12 173 VAL A C 1
ATOM 1469 O O . VAL A 1 173 ? -17.400 12.605 20.025 1.00 87.12 173 VAL A O 1
ATOM 1472 N N . LYS A 1 174 ? -15.998 12.280 18.296 1.00 87.31 174 LYS A N 1
ATOM 1473 C CA . LYS A 1 174 ? -17.063 12.134 17.282 1.00 87.31 174 LYS A CA 1
ATOM 1474 C C . LYS A 1 174 ? -18.040 11.000 17.609 1.00 87.31 174 LYS A C 1
ATOM 1476 O O . LYS A 1 174 ? -19.238 11.149 17.397 1.00 87.31 174 LYS A O 1
ATOM 1481 N N . ALA A 1 175 ? -17.546 9.867 18.111 1.00 88.06 175 ALA A N 1
ATOM 1482 C CA . ALA A 1 175 ? -18.399 8.743 18.493 1.00 88.06 175 ALA A CA 1
ATOM 1483 C C . ALA A 1 175 ? -19.361 9.111 19.634 1.00 88.06 175 ALA A C 1
ATOM 1485 O O . ALA A 1 175 ? -20.536 8.753 19.583 1.00 88.06 175 ALA A O 1
ATOM 1486 N N . VAL A 1 176 ? -18.883 9.863 20.629 1.00 88.06 176 VAL A N 1
ATOM 1487 C CA . VAL A 1 176 ? -19.725 10.351 21.728 1.00 88.06 176 VAL A CA 1
ATOM 1488 C C . VAL A 1 176 ? -20.778 11.344 21.233 1.00 88.06 176 VAL A C 1
ATOM 1490 O O . VAL A 1 176 ? -21.937 11.229 21.622 1.00 88.06 176 VAL A O 1
ATOM 1493 N N . GLU A 1 177 ? -20.420 12.264 20.332 1.00 87.56 177 GLU A N 1
ATOM 1494 C CA . GLU A 1 177 ? -21.375 13.209 19.729 1.00 87.56 177 GLU A CA 1
ATOM 1495 C C . GLU A 1 177 ? -22.514 12.479 18.987 1.00 87.56 177 GLU A C 1
ATOM 1497 O O . GLU A 1 177 ? -23.676 12.866 19.112 1.00 87.56 177 GLU A O 1
ATOM 1502 N N . ILE A 1 178 ? -22.212 11.380 18.281 1.00 86.75 178 ILE A N 1
ATOM 1503 C CA . ILE A 1 178 ? -23.218 10.525 17.621 1.00 86.75 178 ILE A CA 1
ATOM 1504 C C . ILE A 1 178 ? -24.146 9.859 18.648 1.00 86.75 178 ILE A C 1
ATOM 1506 O O . ILE A 1 178 ? -25.364 9.881 18.478 1.00 86.75 178 ILE A O 1
ATOM 1510 N N . ILE A 1 179 ? -23.590 9.277 19.716 1.00 85.94 179 ILE A N 1
ATOM 1511 C CA . ILE A 1 179 ? -24.377 8.583 20.750 1.00 85.94 179 ILE A CA 1
ATOM 1512 C C . ILE A 1 179 ? -25.296 9.563 21.486 1.00 85.94 179 ILE A C 1
ATOM 1514 O O . ILE A 1 179 ? -26.482 9.284 21.638 1.00 85.94 179 ILE A O 1
ATOM 1518 N N . MET A 1 180 ? -24.770 10.716 21.907 1.00 84.31 180 MET A N 1
ATOM 1519 C CA . MET A 1 180 ? -25.541 11.737 22.626 1.00 84.31 180 MET A CA 1
ATOM 1520 C C . MET A 1 180 ? -26.665 12.313 21.758 1.00 84.31 180 MET A C 1
ATOM 1522 O O . MET A 1 180 ? -27.778 12.503 22.239 1.00 84.31 180 MET A O 1
ATOM 1526 N N . LYS A 1 181 ? -26.415 12.521 20.457 1.00 83.56 181 LYS A N 1
ATOM 1527 C CA . LYS A 1 181 ? -27.455 12.960 19.520 1.00 83.56 181 LYS A CA 1
ATOM 1528 C C . LYS A 1 181 ? -28.589 11.940 19.394 1.00 83.56 181 LYS A C 1
ATOM 1530 O O . LYS A 1 181 ? -29.736 12.348 19.296 1.00 83.56 181 LYS A O 1
ATOM 1535 N N . ASN A 1 182 ? -28.287 10.642 19.421 1.00 78.69 182 ASN A N 1
ATOM 1536 C CA . ASN A 1 182 ? -29.310 9.596 19.356 1.00 78.69 182 ASN A CA 1
ATOM 1537 C C . ASN A 1 182 ? -30.091 9.438 20.671 1.00 78.69 182 ASN A C 1
ATOM 1539 O O . ASN A 1 182 ? -31.260 9.075 20.622 1.00 78.69 182 ASN A O 1
ATOM 1543 N N . LYS A 1 183 ? -29.474 9.719 21.829 1.00 71.62 183 LYS A N 1
ATOM 1544 C CA . LYS A 1 183 ? -30.158 9.700 23.135 1.00 71.62 183 LYS A CA 1
ATOM 1545 C C . LYS A 1 183 ? -31.118 10.879 23.328 1.00 71.62 183 LYS A C 1
ATOM 1547 O O . LYS A 1 183 ? -32.175 10.689 23.900 1.00 71.62 183 LYS A O 1
ATOM 1552 N N . ASN A 1 184 ? -30.793 12.059 22.794 1.00 60.84 184 ASN A N 1
ATOM 1553 C CA . ASN A 1 184 ? -31.625 13.268 22.918 1.00 60.84 184 ASN A CA 1
ATOM 1554 C C . ASN A 1 184 ? -32.841 13.317 21.964 1.00 60.84 184 ASN A C 1
ATOM 1556 O O . ASN A 1 184 ? -33.537 14.330 21.926 1.00 60.84 184 ASN A O 1
ATOM 1560 N N . VAL A 1 185 ? -33.049 12.289 21.134 1.00 56.75 185 VAL A N 1
ATOM 1561 C CA . VAL A 1 185 ? -34.150 12.205 20.147 1.00 56.75 185 VAL A CA 1
ATOM 1562 C C . VAL A 1 185 ? -35.174 11.118 20.532 1.00 56.75 185 VAL A C 1
ATOM 1564 O O . VAL A 1 185 ? -36.158 10.931 19.821 1.00 56.75 185 VAL A O 1
ATOM 1567 N N . GLY A 1 186 ? -34.964 10.416 21.653 1.00 43.66 186 GLY A N 1
ATOM 1568 C CA . GLY A 1 186 ? -35.946 9.521 22.281 1.00 43.66 186 GLY A CA 1
ATOM 1569 C C . GLY A 1 186 ? -36.585 10.172 23.496 1.00 43.66 186 GLY A C 1
ATOM 1570 O O . GLY A 1 186 ? -37.759 9.842 23.761 1.00 43.66 186 GLY A O 1
#

Foldseek 3Di:
DVVVVCVLCVLVVVQVVQQCVQPVQWAWDADLPVQKIWIQHPNDIDIDGLVQWPAKEKEFAPQACAPVCNPVHHHDPCRLWIWIWTAGNLGAIGTHICVNPPPRHDDDSHPPYHYHHDNRHHDDCVVDPHGPVVVVVVLVVLLVVLLVVCLPPDPVVLVVCCVPVVVDDPSNVVSSVVNVVVVVVD